Protein AF-A0A9E2SCU6-F1 (afdb_monomer_lite)

Structure (mmCIF, N/CA/C/O backbone):
data_AF-A0A9E2SCU6-F1
#
_entry.id   AF-A0A9E2SCU6-F1
#
loop_
_atom_site.group_PDB
_atom_site.id
_atom_site.type_symbol
_atom_site.label_atom_id
_atom_site.label_alt_id
_atom_site.label_comp_id
_atom_site.label_asym_id
_atom_site.label_entity_id
_atom_site.label_seq_id
_atom_site.pdbx_PDB_ins_code
_atom_site.Cartn_x
_atom_site.Cartn_y
_atom_site.Cartn_z
_atom_site.occupancy
_atom_site.B_iso_or_equiv
_atom_site.auth_seq_id
_atom_site.auth_comp_id
_atom_site.auth_asym_id
_atom_site.auth_atom_id
_atom_site.pdbx_PDB_model_num
ATOM 1 N N . MET A 1 1 ? 19.792 -69.837 36.895 1.00 34.56 1 MET A N 1
ATOM 2 C CA . MET A 1 1 ? 20.786 -69.856 35.798 1.00 34.56 1 MET A CA 1
ATOM 3 C C . MET A 1 1 ? 20.196 -69.150 34.580 1.00 34.56 1 MET A C 1
ATOM 5 O O . MET A 1 1 ? 19.075 -69.483 34.241 1.00 34.56 1 MET A O 1
ATOM 9 N N . LYS A 1 2 ? 20.975 -68.239 33.961 1.00 35.94 2 LYS A N 1
ATOM 10 C CA . LYS A 1 2 ? 20.866 -67.667 32.588 1.00 35.94 2 LYS A CA 1
ATOM 11 C C . LYS A 1 2 ? 19.603 -66.827 32.283 1.00 35.94 2 LYS A C 1
ATOM 13 O O . LYS A 1 2 ? 18.515 -67.363 32.192 1.00 35.94 2 LYS A O 1
ATOM 18 N N . LYS A 1 3 ? 19.662 -65.484 32.302 1.00 42.12 3 LYS A N 1
ATOM 19 C CA . LYS A 1 3 ? 20.142 -64.542 31.252 1.00 42.12 3 LYS A CA 1
ATOM 20 C C . LYS A 1 3 ? 19.544 -64.784 29.856 1.00 42.12 3 LYS A C 1
ATOM 22 O O . LYS A 1 3 ? 19.871 -65.803 29.267 1.00 42.12 3 LYS A O 1
ATOM 27 N N . LEU A 1 4 ? 18.811 -63.788 29.338 1.00 48.53 4 LEU A N 1
ATOM 28 C CA . LEU A 1 4 ? 18.816 -63.249 27.956 1.00 48.53 4 LEU A CA 1
ATOM 29 C C . LEU A 1 4 ? 17.860 -62.027 27.961 1.00 48.53 4 LEU A C 1
ATOM 31 O O . LEU A 1 4 ? 16.664 -62.194 28.147 1.00 48.53 4 LEU A O 1
ATOM 35 N N . PHE A 1 5 ? 18.311 -60.776 28.099 1.00 47.09 5 PHE A N 1
ATOM 36 C CA . PHE A 1 5 ? 18.776 -59.880 27.026 1.00 47.09 5 PHE A CA 1
ATOM 37 C C . PHE A 1 5 ? 18.055 -60.060 25.681 1.00 47.09 5 PHE A C 1
ATOM 39 O O . PHE A 1 5 ? 18.387 -60.968 24.930 1.00 47.09 5 PHE A O 1
ATOM 46 N N . SER A 1 6 ? 17.159 -59.123 25.353 1.00 45.34 6 SER A N 1
ATOM 47 C CA . SER A 1 6 ? 17.005 -58.626 23.981 1.00 45.34 6 SER A CA 1
ATOM 48 C C . SER A 1 6 ? 16.451 -57.198 23.998 1.00 45.34 6 SER A C 1
ATOM 50 O O . SER A 1 6 ? 15.267 -56.972 24.231 1.00 45.34 6 SER A O 1
ATOM 52 N N . LEU A 1 7 ? 17.347 -56.234 23.766 1.00 47.06 7 LEU A N 1
ATOM 53 C CA . LEU A 1 7 ? 17.025 -54.934 23.175 1.00 47.06 7 LEU A CA 1
ATOM 54 C C . LEU A 1 7 ? 16.408 -55.177 21.790 1.00 47.06 7 LEU A C 1
ATOM 56 O O . LEU A 1 7 ? 17.013 -55.930 21.036 1.00 47.06 7 LEU A O 1
ATOM 60 N N . VAL A 1 8 ? 15.336 -54.469 21.419 1.00 52.59 8 VAL A N 1
ATOM 61 C CA . VAL A 1 8 ? 15.260 -53.758 20.127 1.00 52.59 8 VAL A CA 1
ATOM 62 C C . VAL A 1 8 ? 14.404 -52.506 20.310 1.00 52.59 8 VAL A C 1
ATOM 64 O O . VAL A 1 8 ? 13.253 -52.537 20.733 1.00 52.59 8 VAL A O 1
ATOM 67 N N . THR A 1 9 ? 15.052 -51.402 19.991 1.00 53.94 9 THR A N 1
ATOM 68 C CA . THR A 1 9 ? 14.648 -50.006 19.995 1.00 53.94 9 THR A CA 1
ATOM 69 C C . THR A 1 9 ? 13.627 -49.732 18.886 1.00 53.94 9 THR A C 1
ATOM 71 O O . THR A 1 9 ? 13.940 -49.930 17.716 1.00 53.94 9 THR A O 1
ATOM 74 N N . ILE A 1 10 ? 12.442 -49.212 19.216 1.00 50.81 10 ILE A N 1
ATOM 75 C CA . ILE A 1 10 ? 11.594 -48.502 18.244 1.00 50.81 10 ILE A CA 1
ATOM 76 C C . ILE A 1 10 ? 11.701 -47.023 18.590 1.00 50.81 10 ILE A C 1
ATOM 78 O O . ILE A 1 10 ? 11.029 -46.510 19.482 1.00 50.81 10 ILE A O 1
ATOM 82 N N . ALA A 1 11 ? 12.634 -46.361 17.909 1.00 49.47 11 ALA A N 1
ATOM 83 C CA . ALA A 1 11 ? 12.733 -44.916 17.879 1.00 49.47 11 ALA A CA 1
ATOM 84 C C . ALA A 1 11 ? 11.463 -44.374 17.213 1.00 49.47 11 ALA A C 1
ATOM 86 O O . ALA A 1 11 ? 11.286 -44.488 16.000 1.00 49.47 11 ALA A O 1
ATOM 87 N N . ALA A 1 12 ? 10.558 -43.819 18.017 1.00 49.25 12 ALA A N 1
ATOM 88 C CA . ALA A 1 12 ? 9.471 -43.008 17.504 1.00 49.25 12 ALA A CA 1
ATOM 89 C C . ALA A 1 12 ? 10.094 -41.795 16.803 1.00 49.25 12 ALA A C 1
ATOM 91 O O . ALA A 1 12 ? 10.738 -40.957 17.436 1.00 49.25 12 ALA A O 1
ATOM 92 N N . PHE A 1 13 ? 9.931 -41.749 15.482 1.00 52.28 13 PHE A N 1
ATOM 93 C CA . PHE A 1 13 ? 10.169 -40.578 14.653 1.00 52.28 13 PHE A CA 1
ATOM 94 C C . PHE A 1 13 ? 9.308 -39.434 15.204 1.00 52.28 13 PHE A C 1
ATOM 96 O O . PHE A 1 13 ? 8.133 -39.294 14.868 1.00 52.28 13 PHE A O 1
ATOM 103 N N . VAL A 1 14 ? 9.885 -38.619 16.086 1.00 50.84 14 VAL A N 1
ATOM 104 C CA . VAL A 1 14 ? 9.379 -37.277 16.346 1.00 50.84 14 VAL A CA 1
ATOM 105 C C . VAL A 1 14 ? 9.619 -36.527 15.047 1.00 50.84 14 VAL A C 1
ATOM 107 O O . VAL A 1 14 ? 10.736 -36.100 14.757 1.00 50.84 14 VAL A O 1
ATOM 110 N N . ALA A 1 15 ? 8.579 -36.436 14.222 1.00 48.62 15 ALA A N 1
ATOM 111 C CA . ALA A 1 15 ? 8.524 -35.461 13.156 1.00 48.62 15 ALA A CA 1
ATOM 112 C C . ALA A 1 15 ? 8.638 -34.087 13.823 1.00 48.62 15 ALA A C 1
ATOM 114 O O . ALA A 1 15 ? 7.657 -33.516 14.297 1.00 48.62 15 ALA A O 1
ATOM 115 N N . LEU A 1 16 ? 9.869 -33.585 13.906 1.00 41.44 16 LEU A N 1
ATOM 116 C CA . LEU A 1 16 ? 10.150 -32.175 14.072 1.00 41.44 16 LEU A CA 1
ATOM 117 C C . LEU A 1 16 ? 9.553 -31.495 12.842 1.00 41.44 16 LEU A C 1
ATOM 119 O O . LEU A 1 16 ? 10.223 -31.295 11.830 1.00 41.44 16 LEU A O 1
ATOM 123 N N . VAL A 1 17 ? 8.268 -31.150 12.926 1.00 44.84 17 VAL A N 1
ATOM 124 C CA . VAL A 1 17 ? 7.727 -30.031 12.170 1.00 44.84 17 VAL A CA 1
ATOM 125 C C . VAL A 1 17 ? 8.478 -28.822 12.710 1.00 44.84 17 VAL A C 1
ATOM 127 O O . VAL A 1 17 ? 8.055 -28.157 13.652 1.00 44.84 17 VAL A O 1
ATOM 130 N N . SER A 1 18 ? 9.660 -28.587 12.145 1.00 38.09 18 SER A N 1
ATOM 131 C CA . SER A 1 18 ? 10.320 -27.296 12.163 1.00 38.09 18 SER A CA 1
ATOM 132 C C . SER A 1 18 ? 9.425 -26.351 11.364 1.00 38.09 18 SER A C 1
ATOM 134 O O . SER A 1 18 ? 9.694 -26.016 10.214 1.00 38.09 18 SER A O 1
ATOM 136 N N . CYS A 1 19 ? 8.310 -25.940 11.971 1.00 43.03 19 CYS A N 1
ATOM 137 C CA . CYS A 1 19 ? 7.800 -24.606 11.746 1.00 43.03 19 CYS A CA 1
ATOM 138 C C . CYS A 1 19 ? 8.900 -23.701 12.287 1.00 43.03 19 CYS A C 1
ATOM 140 O O . CYS A 1 19 ? 8.937 -23.412 13.482 1.00 43.03 19 CYS A O 1
ATOM 142 N N . SER A 1 20 ? 9.838 -23.310 11.420 1.00 36.91 20 SER A N 1
ATOM 143 C CA . SER A 1 20 ? 10.626 -22.097 11.610 1.00 36.91 20 SER A CA 1
ATOM 144 C C . SER A 1 20 ? 9.674 -21.055 12.183 1.00 36.91 20 SER A C 1
ATOM 146 O O . SER A 1 20 ? 8.705 -20.743 11.494 1.00 36.91 20 SER A O 1
ATOM 148 N N . GLY A 1 21 ? 9.869 -20.658 13.447 1.00 41.22 21 GLY A N 1
ATOM 149 C CA . GLY A 1 21 ? 8.898 -19.921 14.259 1.00 41.22 21 GLY A CA 1
ATOM 150 C C . GLY A 1 21 ? 8.249 -18.790 13.474 1.00 41.22 21 GLY A C 1
ATOM 151 O O . GLY A 1 21 ? 8.803 -17.697 13.385 1.00 41.22 21 GLY A O 1
ATOM 152 N N . GLY A 1 22 ? 7.112 -19.098 12.847 1.00 56.16 22 GLY A N 1
ATOM 153 C CA . GLY A 1 22 ? 6.457 -18.206 11.911 1.00 56.16 22 GLY A CA 1
ATOM 154 C C . GLY A 1 22 ? 5.960 -17.037 12.723 1.00 56.16 22 GLY A C 1
ATOM 155 O O . GLY A 1 22 ? 5.164 -17.230 13.643 1.00 56.16 22 GLY A O 1
ATOM 156 N N . SER A 1 23 ? 6.475 -15.842 12.450 1.00 69.44 23 SER A N 1
ATOM 157 C CA . SER A 1 23 ? 5.971 -14.659 13.120 1.00 69.44 23 SER A CA 1
ATOM 158 C C . SER A 1 23 ? 4.467 -14.590 12.855 1.00 69.44 23 SER A C 1
ATOM 160 O O . SER A 1 23 ? 4.013 -14.560 11.713 1.00 69.44 23 SER A O 1
ATOM 162 N N . ASN A 1 24 ? 3.664 -14.566 13.919 1.00 89.00 24 ASN A N 1
ATOM 163 C CA . ASN A 1 24 ? 2.222 -14.317 13.829 1.00 89.00 24 ASN A CA 1
ATOM 164 C C . ASN A 1 24 ? 1.942 -12.819 13.595 1.00 89.00 24 ASN A C 1
ATOM 166 O O . ASN A 1 24 ? 0.946 -12.261 14.056 1.00 89.00 24 ASN A O 1
ATOM 170 N N . THR A 1 25 ? 2.879 -12.137 12.937 1.00 94.25 25 THR A N 1
ATOM 171 C CA . THR A 1 25 ? 2.886 -10.695 12.784 1.00 94.25 25 THR A CA 1
ATOM 172 C C . THR A 1 25 ? 2.091 -10.324 11.545 1.00 94.25 25 THR A C 1
ATOM 174 O O . THR A 1 25 ? 2.373 -10.751 10.424 1.00 94.25 25 THR A O 1
ATOM 177 N N . LYS A 1 26 ? 1.078 -9.495 11.760 1.00 96.25 26 LYS A N 1
ATOM 178 C CA . LYS A 1 26 ? 0.235 -8.893 10.734 1.00 96.25 26 LYS A CA 1
ATOM 179 C C . LYS A 1 26 ? 0.505 -7.402 10.769 1.00 96.25 26 LYS A C 1
ATOM 181 O O . LYS A 1 26 ? 0.159 -6.732 11.739 1.00 96.25 26 LYS A O 1
ATOM 186 N N . LYS A 1 27 ? 1.157 -6.886 9.734 1.00 96.88 27 LYS A N 1
ATOM 187 C CA . LYS A 1 27 ? 1.515 -5.473 9.626 1.00 96.88 27 LYS A CA 1
ATOM 188 C C . LYS A 1 27 ? 0.739 -4.860 8.476 1.00 96.88 27 LYS A C 1
ATOM 190 O O . LYS A 1 27 ? 0.780 -5.372 7.361 1.00 96.88 27 LYS A O 1
ATOM 195 N N . VAL A 1 28 ? 0.024 -3.776 8.739 1.00 97.94 28 VAL A N 1
ATOM 196 C CA . VAL A 1 28 ? -0.806 -3.099 7.742 1.00 97.94 28 VAL A CA 1
ATOM 197 C C . VAL A 1 28 ? -0.337 -1.661 7.619 1.00 97.94 28 VAL A C 1
ATOM 199 O O . VAL A 1 28 ? -0.354 -0.916 8.595 1.00 97.94 28 VAL A O 1
ATOM 202 N N . LEU A 1 29 ? 0.087 -1.274 6.419 1.00 98.00 29 LEU A N 1
ATOM 203 C CA . LEU A 1 29 ? 0.330 0.115 6.060 1.00 98.00 29 LEU A CA 1
ATOM 204 C C . LEU A 1 29 ? -0.966 0.736 5.552 1.00 98.00 29 LEU A C 1
ATOM 206 O O . LEU A 1 29 ? -1.487 0.352 4.504 1.00 98.00 2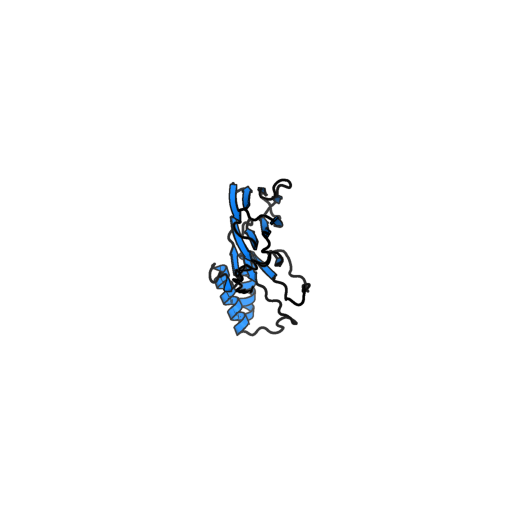9 LEU A O 1
ATOM 210 N N . ILE A 1 30 ? -1.476 1.711 6.287 1.00 97.81 30 ILE A N 1
ATOM 211 C CA . ILE A 1 30 ? -2.660 2.473 5.918 1.00 97.81 30 ILE A CA 1
ATOM 212 C C . ILE A 1 30 ? -2.190 3.711 5.164 1.00 97.81 30 ILE A C 1
ATOM 214 O O . ILE A 1 30 ? -1.520 4.568 5.738 1.00 97.81 30 ILE A O 1
ATOM 218 N N . MET A 1 31 ? -2.545 3.815 3.885 1.00 97.31 31 MET A N 1
ATOM 219 C CA . MET A 1 31 ? -2.291 5.006 3.074 1.00 97.31 31 MET A CA 1
ATOM 220 C C . MET A 1 31 ? -3.604 5.754 2.870 1.00 97.31 31 MET A C 1
ATOM 222 O O . MET A 1 31 ? -4.537 5.194 2.304 1.00 97.31 31 MET A O 1
ATOM 226 N N . SER A 1 32 ? -3.699 7.012 3.296 1.00 95.56 32 SER A N 1
ATOM 227 C CA . SER A 1 32 ? -4.961 7.770 3.262 1.00 95.56 32 SER A CA 1
ATOM 228 C C . SER A 1 32 ? -4.824 9.159 2.633 1.00 95.56 32 SER A C 1
ATOM 230 O O . SER A 1 32 ? -3.719 9.698 2.486 1.00 95.56 32 SER A O 1
ATOM 232 N N . SER A 1 33 ? -5.960 9.706 2.194 1.00 94.06 33 SER A N 1
ATOM 233 C CA . SER A 1 33 ? -6.113 11.110 1.791 1.00 94.06 33 SER A CA 1
ATOM 234 C C . SER A 1 33 ? -7.061 11.803 2.770 1.00 94.06 33 SER A C 1
ATOM 236 O O . SER A 1 33 ? -8.202 11.379 2.925 1.00 94.06 33 SER A O 1
ATOM 238 N N . GLY A 1 34 ? -6.598 12.845 3.443 1.00 92.31 34 GLY A N 1
ATOM 239 C CA . GLY A 1 34 ? -7.275 13.442 4.587 1.00 92.31 34 GLY A CA 1
ATOM 240 C C . GLY A 1 34 ? -6.681 12.979 5.909 1.00 92.31 34 GLY A C 1
ATOM 241 O O . GLY A 1 34 ? -5.620 12.355 5.948 1.00 92.31 34 GLY A O 1
ATOM 242 N N . LYS A 1 35 ? -7.337 13.343 7.006 1.00 94.44 35 LYS A N 1
ATOM 243 C CA . LYS A 1 35 ? -6.821 13.100 8.353 1.00 94.44 35 LYS A CA 1
ATOM 244 C C . LYS A 1 35 ? -7.083 11.654 8.755 1.00 94.44 35 LYS A C 1
ATOM 246 O O . LYS A 1 35 ? -8.224 11.198 8.714 1.00 94.44 35 LYS A O 1
ATOM 251 N N . LEU A 1 36 ? -6.026 10.957 9.159 1.00 96.38 36 LEU A N 1
ATOM 252 C CA . LEU A 1 36 ? -6.086 9.589 9.661 1.00 96.38 36 LEU A CA 1
ATOM 253 C C . LEU A 1 36 ? -6.051 9.595 11.189 1.00 96.38 36 LEU A C 1
ATOM 255 O O . LEU A 1 36 ? -5.298 10.345 11.805 1.00 96.38 36 LEU A O 1
ATOM 259 N N . THR A 1 37 ? -6.864 8.757 11.813 1.00 96.88 37 THR A N 1
ATOM 260 C CA . THR A 1 37 ? -6.827 8.509 13.252 1.00 96.88 37 THR A CA 1
ATOM 261 C C . THR A 1 37 ? -6.924 7.012 13.477 1.00 96.88 37 THR A C 1
ATOM 263 O O . THR A 1 37 ? -7.860 6.367 13.013 1.00 96.88 37 THR A O 1
ATOM 266 N N . VAL A 1 38 ? -5.944 6.464 14.183 1.00 97.06 38 VAL A N 1
ATOM 267 C CA . VAL A 1 38 ? -5.953 5.082 14.661 1.00 97.06 38 VAL A CA 1
ATOM 268 C C . VAL A 1 38 ? -6.211 5.134 16.157 1.00 97.06 38 VAL A C 1
ATOM 270 O O . VAL A 1 38 ? -5.559 5.901 16.866 1.00 97.06 38 VAL A O 1
ATOM 273 N N . ASP A 1 39 ? -7.178 4.358 16.630 1.00 95.44 39 ASP A N 1
ATOM 274 C CA . ASP A 1 39 ? -7.488 4.272 18.054 1.00 95.44 39 ASP A CA 1
ATOM 275 C C . ASP A 1 39 ? -6.292 3.671 18.814 1.00 95.44 39 ASP A C 1
ATOM 277 O O . ASP A 1 39 ? -5.809 2.579 18.511 1.00 95.44 39 ASP A O 1
ATOM 281 N N . ALA A 1 40 ? -5.792 4.417 19.800 1.00 90.88 40 ALA A N 1
ATOM 282 C CA . ALA A 1 40 ? -4.624 4.039 20.587 1.00 90.88 40 ALA A CA 1
ATOM 283 C C . ALA A 1 40 ? -4.872 2.823 21.497 1.00 90.88 40 ALA A C 1
ATOM 285 O O . ALA A 1 40 ? -3.925 2.119 21.836 1.00 90.88 40 ALA A O 1
ATOM 286 N N . GLN A 1 41 ? -6.123 2.582 21.900 1.00 91.12 41 GLN A N 1
ATOM 287 C CA . GLN A 1 41 ? -6.515 1.438 22.728 1.00 91.12 41 GLN A CA 1
ATOM 288 C C . GLN A 1 41 ? -6.824 0.210 21.872 1.00 91.12 41 GLN A C 1
ATOM 290 O O . GLN A 1 41 ? -6.609 -0.922 22.302 1.00 91.12 41 GLN A O 1
ATOM 295 N N . ASN A 1 42 ? -7.310 0.425 20.648 1.00 93.75 42 ASN A N 1
ATOM 296 C CA . ASN A 1 42 ? -7.589 -0.645 19.705 1.00 93.75 42 ASN A CA 1
ATOM 297 C C . ASN A 1 42 ? -7.202 -0.245 18.279 1.00 93.75 42 ASN A C 1
ATOM 299 O O . ASN A 1 42 ? -8.021 0.259 17.516 1.00 93.75 42 ASN A O 1
ATOM 303 N N . MET A 1 43 ? -5.971 -0.571 17.886 1.00 94.56 43 MET A N 1
ATOM 304 C CA . MET A 1 43 ? -5.420 -0.206 16.575 1.00 94.56 43 MET A CA 1
ATOM 305 C C . MET A 1 43 ? -6.176 -0.813 15.380 1.00 94.56 43 MET A C 1
ATOM 307 O O . MET A 1 43 ? -5.906 -0.446 14.237 1.00 94.56 43 MET A O 1
ATOM 311 N N . ALA A 1 44 ? -7.112 -1.741 15.614 1.00 95.75 44 ALA A N 1
ATOM 312 C CA . ALA A 1 44 ? -8.001 -2.249 14.576 1.00 95.75 44 ALA A CA 1
ATOM 313 C C . ALA A 1 44 ? -9.096 -1.239 14.185 1.00 95.75 44 ALA A C 1
ATOM 315 O O . ALA A 1 44 ? -9.669 -1.363 13.105 1.00 95.75 44 ALA A O 1
ATOM 316 N N . ASN A 1 45 ? -9.376 -0.235 15.021 1.00 97.50 45 ASN A N 1
ATOM 317 C CA . ASN A 1 45 ? -10.334 0.825 14.727 1.00 97.50 45 ASN A CA 1
ATOM 318 C C . ASN A 1 45 ? -9.618 2.021 14.089 1.00 97.50 45 ASN A C 1
ATOM 320 O O . ASN A 1 45 ? -8.747 2.657 14.687 1.00 97.50 45 ASN A O 1
ATOM 324 N N . ILE A 1 46 ? -10.007 2.332 12.856 1.00 97.81 46 ILE A N 1
ATOM 325 C CA . ILE A 1 46 ? -9.383 3.350 12.015 1.00 97.81 46 ILE A CA 1
ATOM 326 C C . ILE A 1 46 ? -10.469 4.319 11.558 1.00 97.81 46 ILE A C 1
ATOM 328 O O . ILE A 1 46 ? -11.510 3.908 11.049 1.00 97.81 46 ILE A O 1
ATOM 332 N N . LYS A 1 47 ? -10.215 5.617 11.690 1.00 97.19 47 LYS A N 1
ATOM 333 C CA . LYS A 1 47 ? -11.087 6.674 11.184 1.00 97.19 47 LYS A CA 1
ATOM 334 C C . LYS A 1 47 ? -10.332 7.558 10.203 1.00 97.19 47 LYS A C 1
ATOM 336 O O . LYS A 1 47 ? -9.188 7.941 10.443 1.00 97.19 47 LYS A O 1
ATOM 341 N N . GLN A 1 48 ? -10.997 7.906 9.113 1.00 96.69 48 GLN A N 1
ATOM 342 C CA . GLN A 1 48 ? -10.533 8.863 8.126 1.00 96.69 48 GLN A CA 1
ATOM 343 C C . GLN A 1 48 ? -11.535 10.012 8.019 1.00 96.69 48 GLN A C 1
ATOM 345 O O . GLN A 1 48 ? -12.723 9.797 7.787 1.00 96.69 48 GLN A O 1
ATOM 350 N N . GLU A 1 49 ? -11.044 11.239 8.134 1.00 94.50 49 GLU A N 1
ATOM 351 C CA . GLU A 1 49 ? -11.814 12.462 7.898 1.00 94.50 49 GLU A CA 1
ATOM 352 C C . GLU A 1 49 ? -11.380 13.086 6.558 1.00 94.50 49 GLU A C 1
ATOM 354 O O . GLU A 1 49 ? -10.214 12.934 6.169 1.00 94.50 49 GLU A O 1
ATOM 359 N N . PRO A 1 50 ? -12.277 13.776 5.823 1.00 92.00 50 PRO A N 1
ATOM 360 C CA . PRO A 1 50 ? -11.916 14.400 4.553 1.00 92.00 50 PRO A CA 1
ATOM 361 C C . PRO A 1 50 ? -10.772 15.404 4.723 1.00 92.00 50 PRO A C 1
ATOM 363 O O . PRO A 1 50 ? -10.676 16.095 5.735 1.00 92.00 50 PRO A O 1
ATOM 366 N N . GLY A 1 51 ? -9.923 15.525 3.707 1.00 90.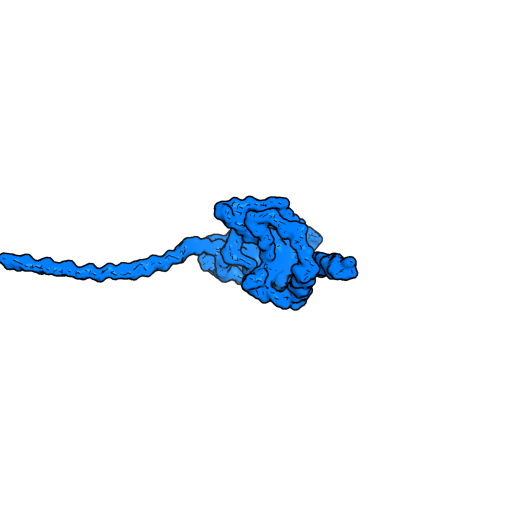31 51 GLY A N 1
ATOM 367 C CA . GLY A 1 51 ? -8.871 16.535 3.676 1.00 90.31 51 GLY A CA 1
ATOM 368 C C . GLY A 1 51 ? -7.864 16.291 2.560 1.00 90.31 51 GLY A C 1
ATOM 369 O O . GLY A 1 51 ? -7.941 15.300 1.837 1.00 90.31 51 GLY A O 1
ATOM 370 N N . THR A 1 52 ? -6.904 17.203 2.438 1.00 86.25 52 THR A N 1
ATOM 371 C CA . THR A 1 52 ? -5.871 17.179 1.390 1.00 86.25 52 THR A CA 1
ATOM 372 C C . THR A 1 52 ? -4.555 16.552 1.847 1.00 86.25 52 THR A C 1
ATOM 374 O O . THR A 1 52 ? -3.673 16.313 1.030 1.00 86.25 52 THR A O 1
ATOM 377 N N . GLN A 1 53 ? -4.409 16.270 3.143 1.00 89.81 53 GLN A N 1
ATOM 378 C CA . GLN A 1 53 ? -3.196 15.670 3.692 1.00 89.81 53 GLN A CA 1
ATOM 379 C C . GLN A 1 53 ? -3.000 14.239 3.184 1.00 89.81 53 GLN A C 1
ATOM 381 O O . GLN A 1 53 ? -3.959 13.510 2.928 1.00 89.81 53 GLN A O 1
ATOM 386 N N . HIS A 1 54 ? -1.748 13.813 3.067 1.00 91.62 54 HIS A N 1
ATOM 387 C CA . HIS A 1 54 ? -1.405 12.433 2.758 1.00 91.62 54 HIS A CA 1
ATOM 388 C C . HIS A 1 54 ? -0.758 11.806 3.980 1.00 91.62 54 HIS A C 1
ATOM 390 O O . HIS A 1 54 ? 0.272 12.283 4.443 1.00 91.62 54 HIS A O 1
ATOM 396 N N . ASN A 1 55 ? -1.380 10.747 4.492 1.00 94.12 55 ASN A N 1
ATOM 397 C CA . ASN A 1 55 ? -0.916 10.068 5.691 1.00 94.12 55 ASN A CA 1
ATOM 398 C C . ASN A 1 55 ? -0.594 8.610 5.374 1.00 94.12 55 ASN A C 1
ATOM 400 O O . ASN A 1 55 ? -1.351 7.935 4.669 1.00 94.12 55 ASN A O 1
ATOM 404 N N . GLU A 1 56 ? 0.523 8.146 5.922 1.00 95.12 56 GLU A N 1
ATOM 405 C CA . GLU A 1 56 ? 0.993 6.767 5.863 1.00 95.12 56 GLU A CA 1
ATOM 406 C C . GLU A 1 56 ? 1.277 6.315 7.297 1.00 95.12 56 GLU A C 1
ATOM 408 O O . GLU A 1 56 ? 2.128 6.893 7.970 1.00 95.12 56 GLU A O 1
ATOM 413 N N . GLN A 1 57 ? 0.540 5.318 7.787 1.00 95.94 57 GLN A N 1
ATOM 414 C CA . GLN A 1 57 ? 0.689 4.835 9.159 1.00 95.94 57 GLN A CA 1
ATOM 415 C C . GLN A 1 57 ? 0.659 3.312 9.205 1.00 95.94 57 GLN A C 1
ATOM 417 O O . GLN A 1 57 ? -0.221 2.678 8.624 1.00 95.94 57 GLN A O 1
ATOM 422 N N . TYR A 1 58 ? 1.612 2.730 9.928 1.00 96.50 58 TYR A N 1
ATOM 423 C CA . TYR A 1 58 ? 1.619 1.304 10.219 1.00 96.50 58 TYR A CA 1
ATOM 424 C C . TYR A 1 58 ? 0.778 0.989 11.453 1.00 96.50 58 TYR A C 1
ATOM 426 O O . TYR A 1 58 ? 0.873 1.673 12.472 1.00 96.50 58 TYR A O 1
ATOM 434 N N . VAL A 1 59 ? 0.029 -0.105 11.373 1.00 97.06 59 VAL A N 1
ATOM 435 C CA . VAL A 1 59 ? -0.517 -0.823 12.527 1.00 97.06 59 VAL A CA 1
ATOM 436 C C . VAL A 1 59 ? 0.012 -2.251 12.502 1.00 97.06 59 VAL A C 1
ATOM 438 O O . VAL A 1 59 ? 0.102 -2.870 11.438 1.00 97.06 59 VAL A O 1
ATOM 441 N N . THR A 1 60 ? 0.399 -2.766 13.664 1.00 96.50 60 THR A N 1
ATOM 442 C CA . THR A 1 60 ? 1.027 -4.084 13.788 1.00 96.50 60 THR A CA 1
ATOM 443 C C . THR A 1 60 ? 0.304 -4.889 14.851 1.00 96.50 60 THR A C 1
ATOM 445 O O . THR A 1 60 ? 0.110 -4.420 15.968 1.00 96.50 60 THR A O 1
ATOM 448 N N . PHE A 1 61 ? -0.045 -6.123 14.509 1.00 95.56 61 PHE A N 1
ATOM 449 C CA . PHE A 1 61 ? -0.680 -7.080 15.402 1.00 95.56 61 PHE A CA 1
ATOM 450 C C . PHE A 1 61 ? 0.198 -8.323 15.490 1.00 95.56 61 PHE A C 1
ATOM 452 O O . PHE A 1 61 ? 0.662 -8.823 14.468 1.00 95.56 61 PHE A O 1
ATOM 459 N N . ASN A 1 62 ? 0.410 -8.832 16.700 1.00 94.38 62 ASN A N 1
ATOM 460 C CA . ASN A 1 62 ? 1.151 -10.067 16.945 1.00 94.38 62 ASN A CA 1
ATOM 461 C C . ASN A 1 62 ? 0.179 -11.099 17.516 1.00 94.38 62 ASN A C 1
ATOM 463 O O . ASN A 1 62 ? 0.068 -11.251 18.729 1.00 94.38 62 ASN A O 1
ATOM 467 N N . THR A 1 63 ? -0.585 -11.744 16.638 1.00 92.12 63 THR A N 1
ATOM 468 C CA . THR A 1 63 ? -1.626 -12.701 17.029 1.00 92.12 63 THR A CA 1
ATOM 469 C C . THR A 1 63 ? -1.813 -13.774 15.963 1.00 92.12 63 THR A C 1
ATOM 471 O O . THR A 1 63 ? -1.752 -13.494 14.764 1.00 92.12 63 THR A O 1
ATOM 474 N N . GLY A 1 64 ? -2.030 -15.013 16.411 1.00 89.69 64 GLY A N 1
ATOM 475 C CA . GLY A 1 64 ? -2.409 -16.121 15.532 1.00 89.69 64 GLY A CA 1
ATOM 476 C C . GLY A 1 64 ? -3.855 -16.014 15.039 1.00 89.69 64 GLY A C 1
ATOM 477 O O . GLY A 1 64 ? -4.192 -16.586 14.004 1.00 89.69 64 GLY A O 1
ATOM 478 N N . ASP A 1 65 ? -4.691 -15.240 15.733 1.00 92.56 65 ASP A N 1
ATOM 479 C CA . ASP A 1 65 ? -6.102 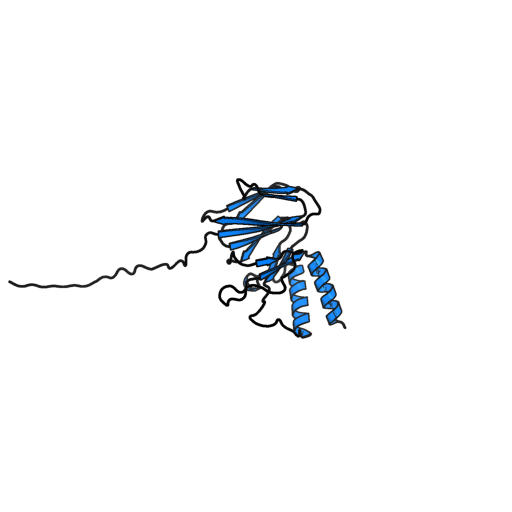-15.072 15.399 1.00 92.56 65 ASP A CA 1
ATOM 480 C C . ASP A 1 65 ? -6.307 -14.098 14.239 1.00 92.56 65 ASP A C 1
ATOM 482 O O . ASP A 1 65 ? -5.483 -13.223 13.953 1.00 92.56 65 ASP A O 1
ATOM 486 N N . LYS A 1 66 ? -7.450 -14.220 13.562 1.00 92.94 66 LYS A N 1
ATOM 487 C CA . LYS A 1 66 ? -7.909 -13.259 12.554 1.00 92.94 66 LYS A CA 1
ATOM 488 C C . LYS A 1 66 ? -8.016 -11.851 13.153 1.00 92.94 66 LYS A C 1
ATOM 490 O O . LYS A 1 66 ? -8.598 -11.669 14.217 1.00 92.94 66 LYS A O 1
ATOM 495 N N . VAL A 1 67 ? -7.509 -10.851 12.433 1.00 96.75 67 VAL A N 1
ATOM 496 C CA . VAL A 1 67 ? -7.690 -9.434 12.785 1.00 96.75 67 VAL A CA 1
ATOM 497 C C . VAL A 1 67 ? -8.723 -8.830 11.841 1.00 96.75 67 VAL A C 1
ATOM 499 O O . VAL A 1 67 ? -8.627 -9.020 10.631 1.00 96.75 67 VAL A O 1
ATOM 502 N N . VAL A 1 68 ? -9.693 -8.098 12.388 1.00 97.75 68 VAL A N 1
ATOM 503 C CA . VAL A 1 68 ? -10.711 -7.373 11.615 1.00 97.75 68 VAL A CA 1
ATOM 504 C C . VAL A 1 68 ? -10.488 -5.881 11.805 1.00 97.75 68 VAL A C 1
ATOM 506 O O . VAL A 1 68 ? -10.697 -5.361 12.898 1.00 97.75 68 VAL A O 1
ATOM 509 N N . LEU A 1 69 ? -10.061 -5.189 10.751 1.00 98.00 69 LEU A N 1
ATOM 510 C CA . LEU A 1 69 ? -9.923 -3.735 10.762 1.00 98.00 69 LEU A CA 1
ATOM 511 C C . LEU A 1 69 ? -11.291 -3.098 10.549 1.00 98.00 69 LEU A C 1
ATOM 513 O O . LEU A 1 69 ? -11.908 -3.336 9.515 1.00 98.00 69 LEU A O 1
ATOM 517 N N . ASN A 1 70 ? -11.739 -2.259 11.475 1.00 98.00 70 ASN A N 1
ATOM 518 C CA . ASN A 1 70 ? -12.970 -1.486 11.358 1.00 98.00 70 ASN A CA 1
ATOM 519 C C . ASN A 1 70 ? -12.621 -0.070 10.911 1.00 98.00 70 ASN A C 1
ATOM 521 O O . ASN A 1 70 ? -12.047 0.708 11.671 1.00 98.00 70 ASN A O 1
ATOM 525 N N . VAL A 1 71 ? -12.958 0.255 9.668 1.00 97.81 71 VAL A N 1
ATOM 526 C CA . VAL A 1 71 ? -12.590 1.517 9.033 1.00 97.81 71 VAL A CA 1
ATOM 527 C C . VAL A 1 71 ? -13.832 2.370 8.832 1.00 97.81 71 VAL A C 1
ATOM 529 O O . VAL A 1 71 ? -14.763 1.977 8.128 1.00 97.81 71 VAL A O 1
ATOM 532 N N . GLU A 1 72 ? -13.825 3.560 9.416 1.00 97.50 72 GLU A N 1
ATOM 533 C CA . GLU A 1 72 ? -14.825 4.595 9.189 1.00 97.50 72 GLU A CA 1
ATOM 534 C C . GLU A 1 72 ? -14.241 5.674 8.278 1.00 97.50 72 GLU A C 1
ATOM 536 O O . GLU A 1 72 ? -13.293 6.369 8.640 1.00 97.50 72 GLU A O 1
ATOM 541 N N . THR A 1 73 ? -14.803 5.809 7.082 1.00 95.00 73 THR A N 1
ATOM 542 C CA . THR A 1 73 ? -14.453 6.852 6.117 1.00 95.00 73 THR A CA 1
ATOM 543 C C . THR A 1 73 ? -15.670 7.748 5.864 1.00 95.00 73 THR A C 1
ATOM 545 O O . THR A 1 73 ? -16.796 7.390 6.223 1.00 95.00 73 THR A O 1
ATOM 548 N N . PRO A 1 74 ? -15.508 8.885 5.164 1.00 91.44 74 PRO A N 1
ATOM 549 C CA . PRO A 1 74 ? -16.646 9.715 4.762 1.00 91.44 74 PRO A CA 1
ATOM 550 C C . PRO A 1 74 ? -17.637 8.982 3.843 1.00 91.44 74 PRO A C 1
ATOM 552 O O . PRO A 1 74 ? -18.793 9.374 3.743 1.00 91.44 74 PRO A O 1
ATOM 555 N N . SER A 1 75 ? -17.188 7.914 3.172 1.00 89.56 75 SER A N 1
ATOM 556 C CA . SER A 1 75 ? -18.024 7.054 2.330 1.00 89.56 75 SER A CA 1
ATOM 557 C C . SER A 1 75 ? -18.725 5.926 3.097 1.00 89.56 75 SER A C 1
ATOM 559 O O . SER A 1 75 ? -19.481 5.167 2.492 1.00 89.56 75 SER A O 1
ATOM 561 N N . GLY A 1 76 ? -18.503 5.816 4.411 1.00 93.44 76 GLY A N 1
ATOM 562 C CA . GLY A 1 76 ? -19.185 4.879 5.298 1.00 93.44 76 GLY A CA 1
ATOM 563 C C . GLY A 1 76 ? -18.237 3.984 6.094 1.00 93.44 76 GLY A C 1
ATOM 564 O O . GLY A 1 76 ? -17.027 4.194 6.151 1.00 93.44 76 GLY A O 1
ATOM 565 N N . LYS A 1 77 ? -18.811 2.959 6.727 1.00 96.69 77 LYS A N 1
ATOM 566 C CA . LYS A 1 77 ? -18.073 1.978 7.531 1.00 96.69 77 LYS A CA 1
ATOM 567 C C . LYS A 1 77 ? -17.804 0.720 6.718 1.00 96.69 77 LYS A C 1
ATOM 569 O O . LYS A 1 77 ? -18.702 0.217 6.043 1.00 96.69 77 LYS A O 1
ATOM 574 N N . LYS A 1 78 ? -16.580 0.205 6.791 1.00 96.56 78 LYS A N 1
ATOM 575 C CA . LYS A 1 78 ? -16.168 -1.057 6.168 1.00 96.56 78 LYS A CA 1
ATOM 576 C C . LYS A 1 78 ? -15.263 -1.834 7.107 1.00 96.56 78 LYS A C 1
ATOM 578 O O . LYS A 1 78 ? -14.470 -1.239 7.830 1.00 96.56 78 LYS A O 1
ATOM 583 N N . SER A 1 79 ? -15.351 -3.155 7.028 1.00 97.19 79 SER A N 1
ATOM 584 C CA . SER A 1 79 ? -14.448 -4.051 7.740 1.00 97.19 79 SER A CA 1
ATOM 585 C C . SER A 1 79 ? -13.535 -4.776 6.758 1.00 97.19 79 SER A C 1
ATOM 587 O O . SER A 1 79 ? -13.963 -5.131 5.657 1.00 97.19 79 SER A O 1
ATOM 589 N N . PHE A 1 80 ? -12.276 -4.969 7.148 1.00 97.75 80 PHE A N 1
ATOM 590 C CA . PHE A 1 80 ? -11.278 -5.676 6.351 1.00 97.75 80 PHE A CA 1
ATOM 591 C C . PHE A 1 80 ? -10.637 -6.789 7.163 1.00 97.75 80 PHE A C 1
ATOM 593 O O . PHE A 1 80 ? -10.131 -6.562 8.261 1.00 97.75 80 PHE A O 1
ATOM 600 N N . ASP A 1 81 ? -10.619 -7.973 6.575 1.00 97.31 81 ASP A N 1
ATOM 601 C CA . ASP A 1 81 ? -10.092 -9.172 7.199 1.00 97.31 81 ASP A CA 1
ATOM 602 C C . ASP A 1 81 ? -8.595 -9.325 6.917 1.00 97.31 81 ASP A C 1
ATOM 604 O O . ASP A 1 81 ? -8.149 -9.264 5.769 1.00 97.31 81 ASP A O 1
ATOM 608 N N . VAL A 1 82 ? -7.813 -9.528 7.978 1.00 96.31 82 VAL A N 1
ATOM 609 C CA . VAL A 1 82 ? -6.380 -9.825 7.919 1.00 96.31 82 VAL A CA 1
ATOM 610 C C . VAL A 1 82 ? -6.164 -11.219 8.502 1.00 96.31 82 VAL A C 1
ATOM 612 O O . VAL A 1 82 ? -5.926 -11.402 9.702 1.00 96.31 82 VAL A O 1
ATOM 615 N N . ASP A 1 83 ? -6.286 -12.226 7.643 1.00 91.44 83 ASP A N 1
ATOM 616 C CA . ASP A 1 83 ? -6.323 -13.627 8.069 1.00 91.44 83 ASP A CA 1
ATOM 617 C C . ASP A 1 83 ? -4.921 -14.207 8.284 1.00 91.44 83 ASP A C 1
ATOM 619 O O . ASP A 1 83 ? -4.658 -14.830 9.312 1.00 91.44 83 ASP A O 1
ATOM 623 N N . ALA A 1 84 ? -3.987 -13.936 7.368 1.00 93.44 84 ALA A N 1
ATOM 624 C CA . ALA A 1 84 ? -2.645 -14.518 7.388 1.00 93.44 84 ALA A CA 1
ATOM 625 C C . ALA A 1 84 ? -1.568 -13.522 7.860 1.00 93.44 84 ALA A C 1
ATOM 627 O O . ALA A 1 84 ? -1.681 -12.326 7.566 1.00 93.44 84 ALA A O 1
ATOM 628 N N . P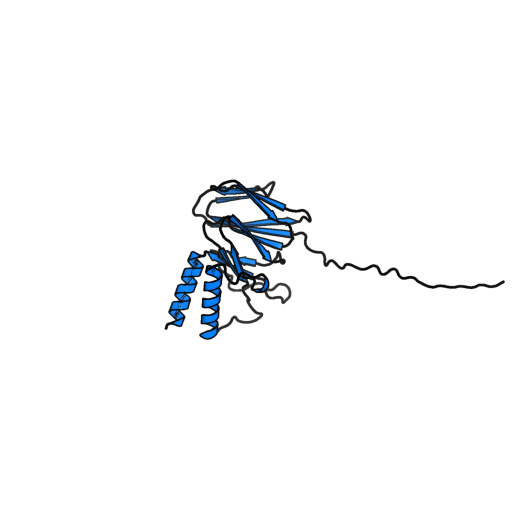RO A 1 85 ? -0.481 -13.988 8.503 1.00 94.44 85 PRO A N 1
ATOM 629 C CA . PRO A 1 85 ? 0.701 -13.169 8.757 1.00 94.44 85 PRO A CA 1
ATOM 630 C C . PRO A 1 85 ? 1.291 -12.565 7.479 1.00 94.44 85 PRO A C 1
ATOM 632 O O . PRO A 1 85 ? 1.192 -13.145 6.388 1.00 94.44 85 PRO A O 1
ATOM 635 N N . GLY A 1 86 ? 1.904 -11.394 7.620 1.00 94.25 86 GLY A N 1
ATOM 636 C CA . GLY A 1 86 ? 2.560 -10.675 6.534 1.00 94.25 86 GLY A CA 1
ATOM 637 C C . GLY A 1 86 ? 2.296 -9.174 6.539 1.00 94.25 86 GLY A C 1
ATOM 638 O O . GLY A 1 86 ? 1.701 -8.611 7.462 1.00 94.25 86 GLY A O 1
ATOM 639 N N . LEU A 1 87 ? 2.764 -8.538 5.471 1.00 95.75 87 LEU A N 1
ATOM 640 C CA . LEU A 1 87 ? 2.685 -7.112 5.218 1.00 95.75 87 LEU A CA 1
ATOM 641 C C . LEU A 1 87 ? 1.565 -6.802 4.222 1.00 95.75 87 LEU A C 1
ATOM 643 O O . LEU A 1 87 ? 1.531 -7.355 3.122 1.00 95.75 87 LEU A O 1
ATOM 647 N N . TYR A 1 88 ? 0.677 -5.887 4.596 1.00 97.44 88 TYR A N 1
ATOM 648 C CA . TYR A 1 88 ? -0.487 -5.477 3.820 1.00 97.44 88 TYR A CA 1
ATOM 649 C C . TYR A 1 88 ? -0.479 -3.971 3.569 1.00 97.44 88 TYR A C 1
ATOM 651 O O . TYR A 1 88 ? 0.064 -3.201 4.360 1.00 97.44 88 TYR A O 1
ATOM 659 N N . VAL A 1 89 ? -1.149 -3.550 2.499 1.00 98.19 89 VAL A N 1
ATOM 660 C CA . VAL A 1 89 ? -1.462 -2.146 2.217 1.00 98.19 89 VAL A CA 1
ATOM 661 C C . VAL A 1 89 ? -2.973 -1.978 2.179 1.00 98.19 89 VAL A C 1
ATOM 663 O O . VAL A 1 89 ? -3.658 -2.660 1.415 1.00 98.19 89 VAL A O 1
ATOM 666 N N . LEU A 1 90 ? -3.483 -1.059 2.996 1.00 98.12 90 LEU A N 1
ATOM 667 C CA . LEU A 1 90 ? -4.861 -0.588 2.950 1.00 98.12 90 LEU A CA 1
ATOM 668 C C . LEU A 1 90 ? -4.895 0.762 2.233 1.00 98.12 90 LEU A C 1
ATOM 670 O O . LEU A 1 90 ? -4.368 1.756 2.739 1.00 98.12 90 LEU A O 1
ATOM 674 N N . ASN A 1 91 ? -5.529 0.799 1.061 1.00 97.50 91 ASN A N 1
ATOM 675 C CA . ASN A 1 91 ? -5.698 2.032 0.307 1.00 97.50 91 ASN A CA 1
ATOM 676 C C . ASN A 1 91 ? -6.967 2.770 0.750 1.00 97.50 91 ASN A C 1
ATOM 678 O O . ASN A 1 91 ? -8.071 2.416 0.346 1.00 97.50 91 ASN A O 1
ATOM 682 N N . LEU A 1 92 ? -6.803 3.818 1.547 1.00 96.50 92 LEU A N 1
ATOM 683 C CA . LEU A 1 92 ? -7.842 4.784 1.910 1.00 96.50 92 LEU A CA 1
ATOM 684 C C . LEU A 1 92 ? -7.699 6.108 1.141 1.00 96.50 92 LEU A C 1
ATOM 686 O O . LEU A 1 92 ? -8.338 7.108 1.472 1.00 96.50 92 LEU A O 1
ATOM 690 N N . LYS A 1 93 ? -6.834 6.158 0.127 1.00 94.38 93 LYS A N 1
ATOM 691 C CA . LYS A 1 93 ? -6.731 7.310 -0.766 1.00 94.38 93 LYS A CA 1
ATOM 692 C C . LYS A 1 93 ? -7.911 7.327 -1.734 1.00 94.38 93 LYS A C 1
ATOM 694 O O . LYS A 1 93 ? -8.578 6.322 -1.964 1.00 94.38 93 LYS A O 1
ATOM 699 N N . THR A 1 94 ? -8.139 8.492 -2.321 1.00 92.31 94 THR A N 1
ATOM 700 C CA . THR A 1 94 ? -9.080 8.694 -3.430 1.00 92.31 94 THR A CA 1
ATOM 701 C C . THR A 1 94 ? -8.614 8.028 -4.720 1.00 92.31 94 THR A C 1
ATOM 703 O O . THR A 1 94 ? -9.434 7.630 -5.541 1.00 92.31 94 THR A O 1
ATOM 706 N N . ASP A 1 95 ? -7.301 7.881 -4.883 1.00 93.94 95 ASP A N 1
ATOM 707 C CA . ASP A 1 95 ? -6.674 7.348 -6.084 1.00 93.94 95 ASP A CA 1
ATOM 708 C C . ASP A 1 95 ? -6.297 5.877 -5.938 1.00 93.94 95 ASP A C 1
ATOM 710 O O . ASP A 1 95 ? -6.023 5.372 -4.847 1.00 93.94 95 ASP A O 1
ATOM 714 N N . THR A 1 96 ? -6.234 5.184 -7.072 1.00 94.81 96 THR A N 1
ATOM 715 C CA . THR A 1 96 ? -5.680 3.829 -7.123 1.00 94.81 96 THR A CA 1
ATOM 716 C C . THR A 1 96 ? -4.175 3.877 -6.891 1.00 94.81 96 THR A C 1
ATOM 718 O O . THR A 1 96 ? -3.480 4.698 -7.490 1.00 94.81 96 THR A O 1
ATOM 721 N N . LEU A 1 97 ? -3.675 2.978 -6.046 1.00 95.56 97 LEU A N 1
ATOM 722 C CA . LEU A 1 97 ? -2.248 2.790 -5.835 1.00 95.56 97 LEU A CA 1
ATOM 723 C C . LEU A 1 97 ? -1.708 1.771 -6.829 1.00 95.56 97 LEU A C 1
ATOM 725 O O . LEU A 1 97 ? -2.216 0.654 -6.935 1.00 95.56 97 LEU A O 1
ATOM 729 N N . VAL A 1 98 ? -0.650 2.164 -7.524 1.00 93.56 98 VAL A N 1
ATOM 730 C CA . VAL A 1 98 ? 0.051 1.341 -8.500 1.00 93.56 98 VAL A CA 1
ATOM 731 C C . VAL A 1 98 ? 1.487 1.191 -8.042 1.00 93.56 98 VAL A C 1
ATOM 733 O O . VAL A 1 98 ? 2.175 2.183 -7.811 1.00 93.56 98 VAL A O 1
ATOM 736 N N . GLY A 1 99 ? 1.956 -0.037 -7.875 1.00 90.25 99 GLY A N 1
ATOM 737 C CA . GLY A 1 99 ? 3.292 -0.254 -7.341 1.00 90.25 99 GLY A CA 1
ATOM 738 C C . GLY A 1 99 ? 3.823 -1.646 -7.586 1.00 90.25 99 GLY A C 1
ATOM 739 O O . GLY A 1 99 ? 3.149 -2.507 -8.148 1.00 90.25 99 GLY A O 1
ATOM 740 N N . GLY A 1 100 ? 5.055 -1.859 -7.151 1.00 89.25 100 GLY A N 1
ATOM 741 C CA . GLY A 1 100 ? 5.689 -3.157 -7.272 1.00 89.25 100 GLY A CA 1
ATOM 742 C C . GLY A 1 100 ? 7.024 -3.237 -6.562 1.00 89.25 100 GLY A C 1
ATOM 743 O O . GLY A 1 100 ? 7.551 -2.236 -6.057 1.00 89.25 100 GLY A O 1
ATOM 744 N N . TYR A 1 101 ? 7.546 -4.458 -6.529 1.00 88.19 101 TYR A N 1
ATOM 745 C CA . TYR A 1 101 ? 8.864 -4.763 -5.998 1.00 88.19 101 TYR A CA 1
ATOM 746 C C . TYR A 1 101 ? 9.953 -3.992 -6.754 1.00 88.19 101 TYR A C 1
ATOM 748 O O . TYR A 1 101 ? 9.944 -3.888 -7.984 1.00 88.19 101 TYR A O 1
ATOM 756 N N . LYS A 1 102 ? 10.906 -3.442 -6.005 1.00 84.12 102 LYS A N 1
ATOM 757 C CA . LYS A 1 102 ? 12.097 -2.784 -6.532 1.00 84.12 102 LYS A CA 1
ATOM 758 C C . LYS A 1 102 ? 13.302 -3.647 -6.201 1.00 84.12 102 LYS A C 1
ATOM 760 O O . LYS A 1 102 ? 13.664 -3.813 -5.041 1.00 84.12 102 LYS A O 1
ATOM 765 N N . ASN A 1 103 ? 13.906 -4.203 -7.245 1.00 74.12 103 ASN A N 1
ATOM 766 C CA . ASN A 1 103 ? 15.163 -4.914 -7.115 1.00 74.12 103 ASN A CA 1
ATOM 767 C C . ASN A 1 103 ? 16.295 -3.885 -7.051 1.00 74.12 103 ASN A C 1
ATOM 769 O O . ASN A 1 103 ? 16.541 -3.186 -8.033 1.00 74.12 103 ASN A O 1
ATOM 773 N N . PHE A 1 104 ? 16.953 -3.785 -5.899 1.00 66.56 104 PHE A N 1
ATOM 774 C CA . PHE A 1 104 ? 18.116 -2.916 -5.719 1.00 66.56 104 PHE A CA 1
ATOM 775 C C . PHE A 1 104 ? 19.451 -3.615 -6.002 1.00 66.56 104 PHE A C 1
ATOM 777 O O . PHE A 1 104 ? 20.484 -2.956 -5.990 1.00 66.56 104 PHE A O 1
ATOM 784 N N . GLY A 1 105 ? 19.436 -4.913 -6.332 1.00 53.78 105 GLY A N 1
ATOM 785 C CA . GLY A 1 105 ? 20.639 -5.704 -6.578 1.00 53.78 105 GLY A CA 1
ATOM 786 C C . GLY A 1 105 ? 21.621 -5.705 -5.399 1.00 53.78 105 GLY A C 1
ATOM 787 O O . GLY A 1 105 ? 21.386 -5.108 -4.352 1.00 53.78 105 GLY A O 1
ATOM 788 N N . SER A 1 106 ? 22.750 -6.385 -5.583 1.00 46.06 106 SER A N 1
ATOM 789 C CA . SER A 1 106 ? 23.899 -6.351 -4.662 1.00 46.06 106 SER A CA 1
ATOM 790 C C . SER A 1 106 ? 25.020 -5.437 -5.185 1.00 46.06 106 SER A C 1
ATOM 792 O O . SER A 1 106 ? 26.185 -5.640 -4.859 1.00 46.06 106 SER A O 1
ATOM 794 N N . GLY A 1 107 ? 24.708 -4.479 -6.065 1.00 48.97 107 GLY A N 1
ATOM 795 C CA . GLY A 1 107 ? 25.711 -3.705 -6.802 1.00 48.97 107 GLY A CA 1
ATOM 796 C C . GLY A 1 107 ? 25.208 -2.335 -7.263 1.00 48.97 107 GLY A C 1
ATOM 797 O O . GLY A 1 107 ? 24.021 -2.040 -7.119 1.00 48.97 107 GLY A O 1
ATOM 798 N N . PRO A 1 108 ? 26.101 -1.478 -7.798 1.00 43.88 108 PRO A N 1
ATOM 799 C CA . PRO A 1 108 ? 25.728 -0.150 -8.274 1.00 43.88 108 PRO A CA 1
ATOM 800 C C . PRO A 1 108 ? 24.650 -0.300 -9.354 1.00 43.88 108 PRO A C 1
ATOM 802 O O . PRO A 1 108 ? 24.839 -1.062 -10.302 1.00 43.88 108 PRO A O 1
ATOM 805 N N . GLY A 1 109 ? 23.506 0.365 -9.159 1.00 52.34 109 GLY A N 1
ATOM 806 C CA . GLY A 1 109 ? 22.297 0.196 -9.973 1.00 52.34 109 GLY A CA 1
ATOM 807 C C . GLY A 1 109 ? 22.546 0.285 -11.481 1.00 52.34 109 GLY A C 1
ATOM 808 O O . GLY A 1 109 ? 23.537 0.869 -11.914 1.00 52.34 109 GLY A O 1
ATOM 809 N N . GLU A 1 110 ? 21.650 -0.301 -12.285 1.00 51.81 110 GLU A N 1
ATOM 810 C CA . GLU A 1 110 ? 21.749 -0.323 -13.754 1.00 51.81 110 GLU A CA 1
ATOM 811 C C . GLU A 1 110 ? 22.033 1.085 -14.311 1.00 51.81 110 GLU A C 1
ATOM 813 O O . GLU A 1 110 ? 21.147 1.928 -14.422 1.00 51.81 110 GLU A O 1
ATOM 818 N N . THR A 1 111 ? 23.294 1.350 -14.664 1.00 55.56 111 THR A N 1
ATOM 819 C CA . THR A 1 111 ? 23.752 2.666 -15.144 1.00 55.56 111 THR A CA 1
ATOM 820 C C . THR A 1 111 ? 23.384 2.920 -16.605 1.00 55.56 111 THR A C 1
ATOM 822 O O . THR A 1 111 ? 23.578 4.027 -17.106 1.00 55.56 111 THR A O 1
ATOM 825 N N . LYS A 1 112 ? 22.861 1.905 -17.308 1.00 59.16 112 LYS A N 1
ATOM 826 C CA . LYS A 1 112 ? 22.455 1.975 -18.715 1.00 59.16 112 LYS A CA 1
ATOM 827 C C . LYS A 1 112 ? 21.209 1.123 -18.939 1.00 59.16 112 LYS A C 1
ATOM 829 O O . LYS A 1 112 ? 21.252 -0.088 -18.752 1.00 59.16 112 LYS A O 1
ATOM 834 N N . ILE A 1 113 ? 20.122 1.763 -19.366 1.00 69.75 113 ILE A N 1
ATOM 835 C CA . ILE A 1 113 ? 18.902 1.097 -19.827 1.00 69.75 113 ILE A CA 1
ATOM 836 C C . ILE A 1 113 ? 18.898 1.070 -21.356 1.00 69.75 113 ILE A C 1
ATOM 838 O O . ILE A 1 113 ? 19.126 2.092 -21.999 1.00 69.75 113 ILE A O 1
ATOM 842 N N . THR A 1 114 ? 18.682 -0.101 -21.949 1.00 79.81 114 THR A N 1
ATOM 843 C CA . THR A 1 114 ? 18.532 -0.229 -23.408 1.00 79.81 114 THR A CA 1
ATOM 844 C C . THR A 1 114 ? 17.133 0.202 -23.855 1.00 79.81 114 THR A C 1
ATOM 846 O O . THR A 1 114 ? 16.190 0.173 -23.065 1.00 79.81 114 THR A O 1
ATOM 849 N N . GLN A 1 115 ? 16.966 0.540 -25.140 1.00 77.12 115 GLN A N 1
ATOM 850 C CA . GLN A 1 115 ? 15.653 0.862 -25.722 1.00 77.12 115 GLN A CA 1
ATOM 851 C C . GLN A 1 115 ? 14.634 -0.268 -25.497 1.00 77.12 115 GLN A C 1
ATOM 853 O O . GLN A 1 115 ? 13.490 -0.003 -25.146 1.00 77.12 115 GLN A O 1
ATOM 858 N N . ALA A 1 116 ? 15.061 -1.527 -25.651 1.00 81.00 116 ALA A N 1
ATOM 859 C CA . ALA A 1 116 ? 14.212 -2.699 -25.451 1.00 81.00 116 ALA A CA 1
ATOM 860 C C . ALA A 1 116 ? 13.760 -2.826 -23.989 1.00 81.00 116 ALA A C 1
ATOM 862 O O . ALA A 1 116 ? 12.572 -2.940 -23.717 1.00 81.00 116 ALA A O 1
ATOM 863 N N . GLN A 1 117 ? 14.686 -2.682 -23.036 1.00 77.31 117 GLN A N 1
ATOM 864 C CA . GLN A 1 117 ? 14.339 -2.673 -21.611 1.00 77.31 117 GLN A CA 1
ATOM 865 C C . GLN A 1 117 ? 13.437 -1.491 -21.238 1.00 77.31 117 GLN A C 1
ATOM 867 O O . GLN A 1 117 ? 12.616 -1.601 -20.328 1.00 77.31 117 GLN A O 1
ATOM 872 N N . LEU A 1 118 ? 13.596 -0.346 -21.903 1.00 78.38 118 LEU A N 1
ATOM 873 C CA . LEU A 1 118 ? 12.740 0.817 -21.703 1.00 78.38 118 LEU A CA 1
ATOM 874 C C . LEU A 1 118 ? 11.322 0.555 -22.236 1.00 78.38 118 LEU A C 1
ATOM 876 O O . LEU A 1 118 ? 10.357 0.849 -21.532 1.00 78.38 118 LEU A O 1
ATOM 880 N N . GLN A 1 119 ? 11.198 -0.061 -23.415 1.00 82.69 119 GLN A N 1
ATOM 881 C CA . GLN A 1 119 ? 9.920 -0.487 -23.992 1.00 82.69 119 GLN A CA 1
ATOM 882 C C . GLN A 1 119 ? 9.218 -1.525 -23.107 1.00 82.69 119 GLN A C 1
ATOM 884 O O . GLN A 1 119 ? 8.054 -1.342 -22.763 1.00 82.69 119 GLN A O 1
ATOM 889 N N . ASP A 1 120 ? 9.937 -2.543 -22.632 1.00 83.38 120 ASP A N 1
ATOM 890 C CA . ASP A 1 120 ? 9.382 -3.569 -21.739 1.00 83.38 120 ASP A CA 1
ATOM 891 C C . ASP A 1 120 ? 8.825 -2.961 -20.443 1.00 83.38 120 ASP A C 1
ATOM 893 O O . ASP A 1 120 ? 7.785 -3.387 -19.927 1.00 83.38 120 ASP A O 1
ATOM 897 N N . LYS A 1 121 ? 9.505 -1.939 -19.899 1.00 79.00 121 LYS A N 1
ATOM 898 C CA . LYS A 1 121 ? 9.032 -1.205 -18.716 1.00 79.00 121 LYS A CA 1
ATOM 899 C C . LYS A 1 121 ? 7.776 -0.388 -19.021 1.00 79.00 121 LYS A C 1
ATOM 901 O O . LYS A 1 121 ? 6.882 -0.357 -18.177 1.00 79.00 121 LYS A O 1
ATOM 906 N N . VAL A 1 122 ? 7.697 0.245 -20.193 1.00 82.94 122 VAL A N 1
ATOM 907 C CA . VAL A 1 122 ? 6.507 0.978 -20.661 1.00 82.94 122 VAL A CA 1
ATOM 908 C C . VAL A 1 122 ? 5.317 0.037 -20.799 1.00 82.94 122 VAL A C 1
ATOM 910 O O . VAL A 1 122 ? 4.275 0.291 -20.194 1.00 82.94 122 VAL A O 1
ATOM 913 N N . ASP A 1 123 ? 5.490 -1.085 -21.492 1.00 84.62 123 ASP A N 1
ATOM 914 C CA . ASP A 1 123 ? 4.424 -2.060 -21.720 1.00 84.62 123 ASP A CA 1
ATOM 915 C C . ASP A 1 123 ? 3.945 -2.666 -20.395 1.00 84.62 123 ASP A C 1
ATOM 917 O O . ASP A 1 123 ? 2.743 -2.758 -20.133 1.00 84.62 123 ASP A O 1
ATOM 921 N N . SER A 1 124 ? 4.882 -3.003 -19.503 1.00 84.25 124 SER A N 1
ATOM 922 C CA . SER A 1 124 ? 4.567 -3.517 -18.167 1.00 84.25 124 SER A CA 1
ATOM 923 C C . SER A 1 124 ? 3.802 -2.499 -17.319 1.00 84.25 124 SER A C 1
ATOM 925 O O . SER A 1 124 ? 2.844 -2.861 -16.634 1.00 84.25 124 SER A O 1
ATOM 927 N N . LEU A 1 125 ? 4.203 -1.225 -17.354 1.00 83.19 125 LEU A N 1
ATOM 928 C CA . LEU A 1 125 ? 3.529 -0.161 -16.612 1.00 83.19 125 LEU A CA 1
ATOM 929 C C . LEU A 1 125 ? 2.134 0.121 -17.181 1.00 83.19 125 LEU A C 1
ATOM 931 O O . LEU A 1 125 ? 1.198 0.332 -16.412 1.00 83.19 125 LEU A O 1
ATOM 935 N N . GLN A 1 126 ? 1.969 0.071 -18.503 1.00 85.69 126 GLN A N 1
ATOM 936 C CA . GLN A 1 126 ? 0.677 0.248 -19.158 1.00 85.69 126 GLN A CA 1
ATOM 937 C C . GLN A 1 126 ? -0.287 -0.899 -18.834 1.00 85.69 126 GLN A C 1
ATOM 939 O O . GLN A 1 126 ? -1.441 -0.646 -18.488 1.00 85.69 126 GLN A O 1
ATOM 944 N N . GLN A 1 127 ? 0.189 -2.149 -18.859 1.00 87.12 127 GLN A N 1
ATOM 945 C CA . GLN A 1 127 ? -0.583 -3.299 -18.379 1.00 87.12 127 GLN A CA 1
ATOM 946 C C . GLN A 1 127 ? -1.004 -3.093 -16.922 1.00 87.12 127 GLN A C 1
ATOM 948 O O . GLN A 1 127 ? -2.186 -3.209 -16.601 1.00 87.12 127 GLN A O 1
ATOM 953 N N . LEU A 1 128 ? -0.067 -2.704 -16.056 1.00 86.00 128 LEU A N 1
ATOM 954 C CA . LEU A 1 128 ? -0.347 -2.501 -14.639 1.00 86.00 128 LEU A CA 1
ATOM 955 C C . LEU A 1 128 ? -1.372 -1.383 -14.397 1.00 86.00 128 LEU A C 1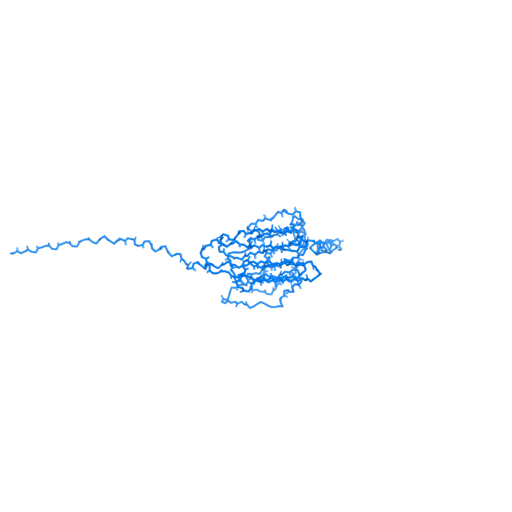
ATOM 957 O O . LEU A 1 128 ? -2.273 -1.553 -13.581 1.00 86.00 128 LEU A O 1
ATOM 961 N N . LEU A 1 129 ? -1.291 -0.273 -15.134 1.00 86.50 129 LEU A N 1
ATOM 962 C CA . LEU A 1 129 ? -2.259 0.831 -15.081 1.00 86.50 129 LEU A CA 1
ATOM 963 C C . LEU A 1 129 ? -3.669 0.429 -15.531 1.00 86.50 129 LEU A C 1
ATOM 965 O O . LEU A 1 129 ? -4.643 1.053 -15.108 1.00 86.50 129 LEU A O 1
ATOM 969 N N . ASN A 1 130 ? -3.775 -0.618 -16.346 1.00 85.56 130 ASN A N 1
ATOM 970 C CA . ASN A 1 130 ? -5.038 -1.222 -16.762 1.00 85.56 130 ASN A CA 1
ATOM 971 C C . ASN A 1 130 ? -5.493 -2.352 -15.818 1.00 85.56 130 ASN A C 1
ATOM 973 O O . ASN A 1 130 ? -6.439 -3.072 -16.133 1.00 85.56 130 ASN A O 1
ATOM 977 N N . GLY A 1 131 ? -4.816 -2.544 -14.679 1.00 80.56 131 GLY A N 1
ATOM 978 C CA . GLY A 1 131 ? -5.081 -3.638 -13.740 1.00 80.56 131 GLY A CA 1
ATOM 979 C C . GLY A 1 131 ? -4.645 -5.018 -14.249 1.00 80.56 131 GLY A C 1
ATOM 980 O O . GLY A 1 131 ? -5.012 -6.035 -13.665 1.00 80.56 131 GLY A O 1
ATOM 981 N N . GLN A 1 132 ? -3.871 -5.076 -15.333 1.00 82.88 132 GLN A N 1
ATOM 982 C CA . GLN A 1 132 ? -3.363 -6.301 -15.945 1.00 82.88 132 GLN A CA 1
ATOM 983 C C . GLN A 1 132 ? -1.952 -6.621 -15.436 1.00 82.88 132 GLN A C 1
ATOM 985 O O . GLN A 1 132 ? -1.233 -5.762 -14.931 1.00 82.88 132 GLN A O 1
ATOM 990 N N . GLY A 1 133 ? -1.531 -7.883 -15.546 1.00 75.19 133 GLY A N 1
ATOM 991 C CA . GLY A 1 133 ? -0.181 -8.294 -15.138 1.00 75.19 133 GLY A CA 1
ATOM 992 C C . GLY A 1 133 ? 0.077 -8.263 -13.623 1.00 75.19 133 GLY A C 1
ATOM 993 O O . GLY A 1 133 ? 1.212 -8.493 -13.199 1.00 75.19 133 GLY A O 1
ATOM 994 N N . VAL A 1 134 ? -0.959 -8.027 -12.812 1.00 79.25 134 VAL A N 1
ATOM 995 C CA . VAL A 1 134 ? -0.942 -8.160 -11.350 1.00 79.25 134 VAL A CA 1
ATOM 996 C C . VAL A 1 134 ? -0.904 -9.645 -11.014 1.00 79.25 134 VAL A C 1
ATOM 998 O O . VAL A 1 134 ? -1.884 -10.364 -11.186 1.00 79.25 134 VAL A O 1
ATOM 1001 N N . THR A 1 135 ? 0.255 -10.123 -10.577 1.00 75.44 135 THR A N 1
ATOM 1002 C CA . THR A 1 135 ? 0.447 -11.515 -10.157 1.00 75.44 135 THR A CA 1
ATOM 1003 C C . THR A 1 135 ? 1.379 -11.545 -8.959 1.00 75.44 135 THR A C 1
ATOM 1005 O O . THR A 1 135 ? 2.263 -10.693 -8.836 1.00 75.44 135 THR A O 1
ATOM 1008 N N . GLU A 1 136 ? 1.215 -12.551 -8.104 1.00 73.44 136 GLU A N 1
ATOM 1009 C CA . GLU A 1 136 ? 2.090 -12.760 -6.948 1.00 73.44 136 GLU A CA 1
ATOM 1010 C C . GLU A 1 136 ? 3.554 -12.950 -7.379 1.00 73.44 136 GLU A C 1
ATOM 1012 O O . GLU A 1 136 ? 4.453 -12.352 -6.794 1.00 73.44 136 GLU A O 1
ATOM 1017 N N . ALA A 1 137 ? 3.790 -13.671 -8.483 1.00 75.38 137 ALA A N 1
ATOM 1018 C CA . ALA A 1 137 ? 5.124 -13.891 -9.042 1.00 75.38 137 ALA A CA 1
ATOM 1019 C C . ALA A 1 137 ? 5.814 -12.595 -9.501 1.00 75.38 137 ALA A C 1
ATOM 1021 O O . ALA A 1 137 ? 7.011 -12.420 -9.284 1.00 75.38 137 ALA A O 1
ATOM 1022 N N . LYS A 1 138 ? 5.067 -11.668 -10.119 1.00 76.31 138 LYS A N 1
ATOM 1023 C CA . LYS A 1 138 ? 5.613 -10.377 -10.569 1.00 76.31 138 LYS A CA 1
ATOM 1024 C C . LYS A 1 138 ? 5.727 -9.352 -9.440 1.00 76.31 138 LYS A C 1
ATOM 1026 O O . LYS A 1 138 ? 6.358 -8.321 -9.650 1.00 76.31 138 LYS A O 1
ATOM 1031 N N . LYS A 1 139 ? 5.115 -9.612 -8.275 1.00 86.00 139 LYS A N 1
ATOM 1032 C CA . LYS A 1 139 ? 5.083 -8.697 -7.122 1.00 86.00 139 LYS A CA 1
ATOM 1033 C C . LYS A 1 139 ? 4.693 -7.263 -7.515 1.00 86.00 139 LYS A C 1
ATOM 1035 O O . LYS A 1 139 ? 5.282 -6.292 -7.037 1.00 86.00 139 LYS A O 1
ATOM 1040 N N . ASN A 1 140 ? 3.714 -7.153 -8.411 1.00 89.44 140 ASN A N 1
ATOM 1041 C CA . ASN A 1 140 ? 3.125 -5.896 -8.866 1.00 89.44 140 ASN A CA 1
ATOM 1042 C C . ASN A 1 140 ? 1.701 -5.788 -8.330 1.00 89.44 140 ASN A C 1
ATOM 1044 O O . ASN A 1 140 ? 1.009 -6.797 -8.208 1.00 89.44 140 ASN A O 1
ATOM 1048 N N . PHE A 1 141 ? 1.257 -4.569 -8.045 1.00 92.62 141 PHE A N 1
ATOM 1049 C CA . PHE A 1 141 ? 0.023 -4.309 -7.316 1.00 92.62 141 PHE A CA 1
ATOM 1050 C C . PHE A 1 141 ? -0.767 -3.167 -7.950 1.00 92.62 141 PHE A C 1
ATOM 1052 O O . PHE A 1 141 ? -0.217 -2.111 -8.267 1.00 92.62 141 PHE A O 1
ATOM 1059 N N . PHE A 1 142 ? -2.075 -3.385 -8.066 1.00 93.94 142 PHE A N 1
ATOM 1060 C CA . PHE A 1 142 ? -3.069 -2.395 -8.462 1.00 93.94 142 PHE A CA 1
ATOM 1061 C C . PHE A 1 142 ? -4.164 -2.378 -7.392 1.00 93.94 142 PHE A C 1
ATOM 1063 O O . PHE A 1 142 ? -5.044 -3.238 -7.365 1.00 93.94 142 PHE A O 1
ATOM 1070 N N . ILE A 1 143 ? -4.060 -1.448 -6.444 1.00 95.38 143 ILE A N 1
ATOM 1071 C CA . ILE A 1 143 ? -4.889 -1.416 -5.235 1.00 95.38 143 ILE A CA 1
ATOM 1072 C C . ILE A 1 143 ? -5.853 -0.238 -5.349 1.00 95.38 143 ILE A C 1
ATOM 1074 O O . ILE A 1 143 ? -5.482 0.910 -5.096 1.00 95.38 143 ILE A O 1
ATOM 1078 N N . VAL A 1 144 ? -7.094 -0.505 -5.752 1.00 95.06 144 VAL A N 1
ATOM 1079 C CA . VAL A 1 144 ? -8.135 0.532 -5.874 1.00 95.06 144 VAL A CA 1
ATOM 1080 C C . VAL A 1 144 ? -8.555 1.084 -4.497 1.00 95.06 144 VAL A C 1
ATOM 1082 O O . VAL A 1 144 ? -8.316 0.422 -3.482 1.00 95.06 144 VAL A O 1
ATOM 1085 N N . PRO A 1 145 ? -9.175 2.277 -4.425 1.00 95.44 145 PRO A N 1
ATOM 1086 C CA . PRO A 1 145 ? -9.665 2.849 -3.171 1.00 95.44 145 PRO A CA 1
ATOM 1087 C C . PRO A 1 145 ? -10.554 1.896 -2.365 1.00 95.44 145 PRO A C 1
ATOM 1089 O O . PRO A 1 145 ? -11.429 1.212 -2.899 1.00 95.44 145 PRO A O 1
ATOM 1092 N N . GLY A 1 146 ? -10.350 1.877 -1.050 1.00 95.19 146 GLY A N 1
ATOM 1093 C CA . GLY A 1 146 ? -11.084 1.029 -0.118 1.00 95.19 146 GLY A CA 1
ATOM 1094 C C . GLY A 1 146 ? -10.781 -0.460 -0.274 1.00 95.19 146 GLY A C 1
ATOM 1095 O O . GLY A 1 146 ? -11.681 -1.276 -0.067 1.00 95.19 146 GLY A O 1
ATOM 1096 N N . LYS A 1 147 ? -9.554 -0.823 -0.667 1.00 96.25 147 LYS A N 1
ATOM 1097 C CA . LYS A 1 147 ? -9.087 -2.214 -0.723 1.00 96.25 147 LYS A CA 1
ATOM 1098 C C . LYS A 1 147 ? -7.875 -2.439 0.167 1.00 96.25 147 LYS A C 1
ATOM 1100 O O . LYS A 1 147 ? -6.983 -1.597 0.255 1.00 96.25 147 LYS A O 1
ATOM 1105 N N . LEU A 1 148 ? -7.863 -3.618 0.777 1.00 96.94 148 LEU A N 1
ATOM 1106 C CA . LEU A 1 148 ? -6.735 -4.191 1.491 1.00 96.94 148 LEU A CA 1
ATOM 1107 C C . LEU A 1 148 ? -6.085 -5.243 0.589 1.00 96.94 148 LEU A C 1
ATOM 1109 O O . LEU A 1 148 ? -6.785 -6.092 0.041 1.00 96.94 148 LEU A O 1
ATOM 1113 N N . GLN A 1 149 ? -4.764 -5.199 0.453 1.00 95.81 149 GLN A N 1
ATOM 1114 C CA . GLN A 1 149 ? -4.009 -6.164 -0.343 1.00 95.81 149 GLN A CA 1
ATOM 1115 C C . GLN A 1 149 ? -2.778 -6.632 0.429 1.00 95.81 149 GLN A C 1
ATOM 1117 O O . GLN A 1 149 ? -2.028 -5.812 0.961 1.00 95.81 149 GLN A O 1
ATOM 1122 N N . LYS A 1 150 ? -2.542 -7.949 0.461 1.00 95.25 150 LYS A N 1
ATOM 1123 C CA . LYS A 1 150 ? -1.277 -8.510 0.948 1.00 95.25 150 LYS A CA 1
ATOM 1124 C C . LYS A 1 150 ? -0.175 -8.212 -0.064 1.00 95.25 150 LYS A C 1
ATOM 1126 O O . LYS A 1 150 ? -0.353 -8.490 -1.251 1.00 95.25 150 LYS A O 1
ATOM 1131 N N . VAL A 1 151 ? 0.933 -7.654 0.413 1.00 93.62 151 VAL A N 1
ATOM 1132 C CA . VAL A 1 151 ? 2.086 -7.236 -0.398 1.00 93.62 151 VAL A CA 1
ATOM 1133 C C . VAL A 1 151 ? 3.271 -8.178 -0.217 1.00 93.62 151 VAL A C 1
ATOM 1135 O O . VAL A 1 151 ? 3.926 -8.519 -1.195 1.00 93.62 151 VAL A O 1
ATOM 1138 N N . SER A 1 152 ? 3.537 -8.635 1.008 1.00 92.25 152 SER A N 1
ATOM 1139 C CA . SER A 1 152 ? 4.609 -9.600 1.264 1.00 92.25 152 SER A CA 1
ATOM 1140 C C . SER A 1 152 ? 4.298 -10.494 2.462 1.00 92.25 152 SER A C 1
ATOM 1142 O O . SER A 1 152 ? 3.468 -10.170 3.311 1.00 92.25 152 SER A O 1
ATOM 1144 N N . VAL A 1 153 ? 4.970 -11.639 2.535 1.00 91.56 153 VAL A N 1
ATOM 1145 C CA . VAL A 1 153 ? 5.056 -12.452 3.758 1.00 91.56 153 VAL A CA 1
ATOM 1146 C C . VAL A 1 153 ? 6.106 -11.899 4.727 1.00 91.56 153 VAL A C 1
ATOM 1148 O O . VAL A 1 153 ? 6.007 -12.135 5.924 1.00 91.56 153 VAL A O 1
ATOM 1151 N N . ASN A 1 154 ? 7.074 -11.130 4.221 1.00 89.94 154 ASN A N 1
ATOM 1152 C CA . ASN A 1 154 ? 8.109 -10.473 5.006 1.00 89.94 154 ASN A CA 1
ATOM 1153 C C . ASN A 1 154 ? 7.569 -9.167 5.611 1.00 89.94 154 ASN A C 1
ATOM 1155 O O . ASN A 1 154 ? 7.303 -8.200 4.895 1.00 89.94 154 ASN A O 1
ATOM 1159 N N . THR A 1 155 ? 7.405 -9.129 6.933 1.00 89.75 155 THR A N 1
ATOM 1160 C CA . THR A 1 155 ? 6.905 -7.950 7.664 1.00 89.75 155 THR A CA 1
ATOM 1161 C C . THR A 1 155 ? 7.926 -6.817 7.779 1.00 89.75 155 THR A C 1
ATOM 1163 O O . THR A 1 155 ? 7.549 -5.675 8.072 1.00 89.75 155 THR A O 1
ATOM 1166 N N . ASP A 1 156 ? 9.193 -7.120 7.504 1.00 88.81 156 ASP A N 1
ATOM 1167 C CA . ASP A 1 156 ? 10.306 -6.170 7.531 1.00 88.81 156 ASP A CA 1
ATOM 1168 C C . ASP A 1 156 ? 10.572 -5.555 6.152 1.00 88.81 156 ASP A C 1
ATOM 1170 O O . ASP A 1 156 ? 11.400 -4.654 6.017 1.00 88.81 156 ASP A O 1
ATOM 1174 N N . ALA A 1 157 ? 9.830 -5.987 5.124 1.00 89.38 157 ALA A N 1
ATOM 1175 C CA . ALA A 1 157 ? 9.862 -5.341 3.825 1.00 89.38 157 ALA A CA 1
ATOM 1176 C C . ALA A 1 157 ? 9.473 -3.857 3.944 1.00 89.38 157 ALA A C 1
ATOM 1178 O O . ALA A 1 157 ? 8.548 -3.472 4.666 1.00 89.38 157 ALA A O 1
ATOM 1179 N N . GLN A 1 158 ? 10.187 -3.013 3.208 1.00 90.25 158 GLN A N 1
ATOM 1180 C CA . GLN A 1 158 ? 10.017 -1.568 3.249 1.00 90.25 158 GLN A CA 1
ATOM 1181 C C . GLN A 1 158 ? 9.057 -1.133 2.148 1.00 90.25 158 GLN A C 1
ATOM 1183 O O . GLN A 1 158 ? 9.294 -1.381 0.966 1.00 90.25 158 GLN A O 1
ATOM 1188 N N . ILE A 1 159 ? 7.973 -0.457 2.525 1.00 93.06 159 ILE A N 1
ATOM 1189 C CA . ILE A 1 159 ? 7.046 0.146 1.569 1.00 93.06 159 ILE A CA 1
ATOM 1190 C C . ILE A 1 159 ? 7.236 1.656 1.571 1.00 93.06 159 ILE A C 1
ATOM 1192 O O . ILE A 1 159 ? 7.133 2.304 2.610 1.00 93.06 159 ILE A O 1
ATOM 1196 N N . PHE A 1 160 ? 7.442 2.200 0.378 1.00 92.88 160 PHE A N 1
ATOM 1197 C CA . PHE A 1 160 ? 7.446 3.627 0.108 1.00 92.88 160 PHE A CA 1
ATOM 1198 C C . PHE A 1 160 ? 6.168 3.970 -0.650 1.00 92.88 160 PHE A C 1
ATOM 1200 O O . PHE A 1 160 ? 5.989 3.550 -1.800 1.00 92.88 160 PHE A O 1
ATOM 1207 N N . GLY A 1 161 ? 5.261 4.711 -0.015 1.00 92.38 161 GLY A N 1
ATOM 1208 C CA . GLY A 1 161 ? 4.076 5.222 -0.691 1.00 92.38 161 GLY A CA 1
ATOM 1209 C C . GLY A 1 161 ? 4.393 6.344 -1.687 1.00 92.38 161 GLY A C 1
ATOM 1210 O O . GLY A 1 161 ? 5.562 6.700 -1.877 1.00 92.38 161 GLY A O 1
ATOM 1211 N N . PRO A 1 162 ? 3.376 6.894 -2.372 1.00 90.44 162 PRO A N 1
ATOM 1212 C CA . PRO A 1 162 ? 3.557 7.804 -3.508 1.00 90.44 162 PRO A CA 1
ATOM 1213 C C . PRO A 1 162 ? 4.461 9.003 -3.216 1.00 90.44 162 PRO A C 1
ATOM 1215 O O . PRO A 1 162 ? 5.372 9.286 -3.994 1.00 90.44 162 PRO A O 1
ATOM 1218 N N . PHE A 1 163 ? 4.288 9.620 -2.048 1.00 88.31 163 PHE A N 1
ATOM 1219 C CA . PHE A 1 163 ? 4.955 10.869 -1.670 1.00 88.31 163 PHE A CA 1
ATOM 1220 C C . PHE A 1 163 ? 6.275 10.666 -0.917 1.00 88.31 163 PHE A C 1
ATOM 1222 O O . PHE A 1 163 ? 6.981 11.631 -0.643 1.00 88.31 163 PHE A O 1
ATOM 1229 N N . ASN A 1 164 ? 6.637 9.415 -0.627 1.00 87.44 164 ASN A N 1
ATOM 1230 C CA . ASN A 1 164 ? 7.878 9.076 0.056 1.00 87.44 164 ASN A CA 1
ATOM 1231 C C . ASN A 1 164 ? 8.986 8.770 -0.956 1.00 87.44 164 ASN A C 1
ATOM 1233 O O . ASN A 1 164 ? 8.846 7.886 -1.806 1.00 87.44 164 ASN A O 1
ATOM 1237 N N . GLN A 1 165 ? 10.094 9.506 -0.885 1.00 82.31 165 GLN A N 1
ATOM 1238 C CA . GLN A 1 165 ? 11.256 9.251 -1.735 1.00 82.31 165 GLN A CA 1
ATOM 1239 C C . GLN A 1 165 ? 11.987 7.983 -1.284 1.00 82.31 165 GLN A C 1
ATOM 1241 O O . GLN A 1 165 ? 12.034 7.666 -0.097 1.00 82.31 165 GLN A O 1
ATOM 1246 N N . LEU A 1 166 ? 12.553 7.256 -2.250 1.00 83.19 166 LEU A N 1
ATOM 1247 C CA . LEU A 1 166 ? 13.468 6.161 -1.942 1.00 83.19 166 LEU A CA 1
ATOM 1248 C C . LEU A 1 166 ? 14.773 6.770 -1.406 1.00 83.19 166 LEU A C 1
ATOM 1250 O O . LEU A 1 166 ? 15.274 7.717 -2.019 1.00 83.19 166 LEU A O 1
ATOM 1254 N N . PRO A 1 167 ? 15.323 6.268 -0.290 1.00 78.69 167 PRO A N 1
ATOM 1255 C CA . PRO A 1 167 ? 16.600 6.745 0.215 1.00 78.69 167 PRO A CA 1
ATOM 1256 C C . PRO A 1 167 ? 17.717 6.434 -0.790 1.00 78.69 167 PRO A C 1
ATOM 1258 O O . PRO A 1 167 ? 17.633 5.480 -1.565 1.00 78.69 167 PRO A O 1
ATOM 1261 N N . GLY A 1 168 ? 18.779 7.245 -0.770 1.00 66.81 168 GLY A N 1
ATOM 1262 C CA . GLY A 1 168 ? 19.933 7.071 -1.663 1.00 66.81 168 GLY A CA 1
ATOM 1263 C C . GLY A 1 168 ? 20.728 5.786 -1.402 1.00 66.81 168 GLY A C 1
ATOM 1264 O O . GLY A 1 168 ? 21.467 5.333 -2.271 1.00 66.81 168 GLY A O 1
ATOM 1265 N N . SER A 1 169 ? 20.558 5.182 -0.227 1.00 68.25 169 SER A N 1
ATOM 1266 C CA . SER A 1 169 ? 21.096 3.875 0.130 1.00 68.25 169 SER A CA 1
ATOM 1267 C C . SER A 1 169 ? 20.116 3.134 1.033 1.00 68.25 169 SER A C 1
ATOM 1269 O O . SER A 1 169 ? 19.315 3.742 1.747 1.00 68.25 169 SER A O 1
ATOM 1271 N N . PHE A 1 170 ? 20.193 1.808 1.007 1.00 69.75 170 PHE A N 1
ATOM 1272 C CA . PHE A 1 170 ? 19.447 0.954 1.917 1.00 69.75 170 PHE A CA 1
ATOM 1273 C C . PHE A 1 170 ? 20.433 0.210 2.808 1.00 69.75 170 PHE A C 1
ATOM 1275 O O . PHE A 1 170 ? 21.449 -0.292 2.329 1.00 69.75 170 PHE A O 1
ATOM 1282 N N . SER A 1 171 ? 20.135 0.137 4.101 1.00 59.56 171 SER A N 1
ATO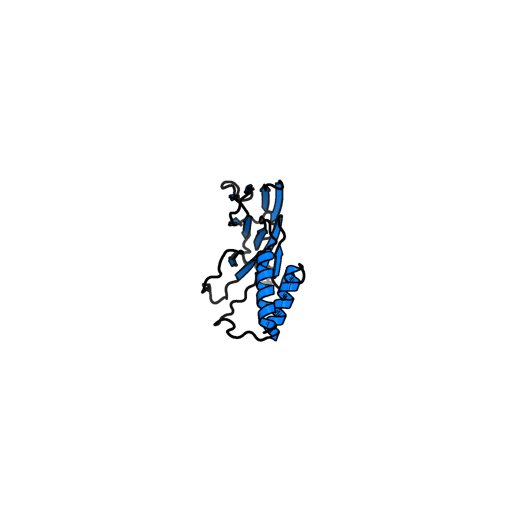M 1283 C CA . SER A 1 171 ? 20.874 -0.718 5.023 1.00 59.56 171 SER A CA 1
ATOM 1284 C C . SER A 1 171 ? 20.578 -2.181 4.688 1.00 59.56 171 SER A C 1
ATOM 1286 O O . SER A 1 171 ? 19.428 -2.615 4.775 1.00 59.56 171 SER A O 1
ATOM 1288 N N . SER A 1 172 ? 21.597 -2.936 4.286 1.00 56.06 172 SER A N 1
ATOM 1289 C CA . SER A 1 172 ? 21.509 -4.389 4.155 1.00 56.06 172 SER A CA 1
ATOM 1290 C C . SER A 1 172 ? 21.699 -5.018 5.531 1.00 56.06 172 SER A C 1
ATOM 1292 O O . SER A 1 172 ? 22.812 -5.018 6.058 1.00 56.06 172 SER A O 1
ATOM 1294 N N . ASP A 1 173 ? 20.634 -5.557 6.116 1.00 55.19 173 ASP A N 1
ATOM 1295 C CA . ASP A 1 173 ? 20.786 -6.467 7.249 1.00 55.19 173 ASP A CA 1
ATOM 1296 C C . ASP A 1 173 ? 21.296 -7.820 6.730 1.00 55.19 173 ASP A C 1
ATOM 1298 O O . ASP A 1 173 ? 20.684 -8.436 5.853 1.00 55.19 173 ASP A O 1
ATOM 1302 N N . ASN A 1 174 ? 22.408 -8.302 7.291 1.00 53.59 174 ASN A N 1
ATOM 1303 C CA . ASN A 1 174 ? 22.937 -9.656 7.078 1.00 53.59 174 ASN A CA 1
ATOM 1304 C C . ASN A 1 174 ? 23.166 -10.051 5.600 1.00 53.59 174 ASN A C 1
ATOM 1306 O O . ASN A 1 174 ? 22.715 -11.117 5.174 1.00 53.59 174 ASN A O 1
ATOM 1310 N N . ASP A 1 175 ? 23.829 -9.195 4.811 1.00 55.75 175 ASP A N 1
ATOM 1311 C CA . ASP A 1 175 ? 24.208 -9.442 3.401 1.00 55.75 175 ASP A CA 1
ATOM 1312 C C . ASP A 1 175 ? 23.046 -9.775 2.440 1.00 55.75 175 ASP A C 1
ATOM 1314 O O . ASP A 1 175 ? 23.259 -10.194 1.298 1.00 55.75 175 ASP A O 1
ATOM 1318 N N . LYS A 1 176 ? 21.792 -9.563 2.860 1.00 63.59 176 LYS A N 1
ATOM 1319 C CA . LYS A 1 176 ? 20.611 -9.718 2.004 1.00 63.59 176 LYS A CA 1
ATOM 1320 C C . LYS A 1 176 ? 20.151 -8.358 1.500 1.00 63.59 176 LYS A C 1
ATOM 1322 O O . LYS A 1 176 ? 19.969 -7.419 2.273 1.00 63.59 176 LYS A O 1
ATOM 1327 N N . ALA A 1 177 ? 19.932 -8.267 0.188 1.00 70.12 177 ALA A N 1
ATOM 1328 C CA . ALA A 1 177 ? 19.328 -7.087 -0.415 1.00 70.12 177 ALA A CA 1
ATOM 1329 C C . ALA A 1 177 ? 17.945 -6.835 0.225 1.00 70.12 177 ALA A C 1
ATOM 1331 O O . ALA A 1 177 ? 17.151 -7.779 0.336 1.00 70.12 177 ALA A O 1
ATOM 1332 N N . PRO A 1 178 ? 17.644 -5.597 0.650 1.00 79.62 178 PRO A N 1
ATOM 1333 C CA . PRO A 1 178 ? 16.391 -5.294 1.320 1.00 79.62 178 PRO A CA 1
ATOM 1334 C C . PRO A 1 178 ? 15.210 -5.497 0.373 1.00 79.62 178 PRO A C 1
ATOM 1336 O O . PRO A 1 178 ? 15.263 -5.189 -0.821 1.00 79.62 178 PRO A O 1
ATOM 1339 N N . GLU A 1 179 ? 14.116 -6.025 0.917 1.00 86.94 179 GLU A N 1
ATOM 1340 C CA . GLU A 1 179 ? 12.881 -6.180 0.165 1.00 86.94 179 GLU A CA 1
ATOM 1341 C C . GLU A 1 179 ? 12.117 -4.860 0.169 1.00 86.94 179 GLU A C 1
ATOM 1343 O O . GLU A 1 179 ? 11.556 -4.460 1.188 1.00 86.94 179 GLU A O 1
ATOM 1348 N N . VAL A 1 180 ? 12.102 -4.176 -0.973 1.00 89.62 180 VAL A N 1
ATOM 1349 C CA . VAL A 1 180 ? 11.544 -2.830 -1.078 1.00 89.62 180 VAL A CA 1
ATOM 1350 C C . VAL A 1 180 ? 10.420 -2.783 -2.106 1.00 89.62 180 VAL A C 1
ATOM 1352 O O . VAL A 1 180 ? 10.532 -3.315 -3.211 1.00 89.62 180 VAL A O 1
ATOM 1355 N N . TYR A 1 181 ? 9.347 -2.082 -1.759 1.00 92.25 181 TYR A N 1
ATOM 1356 C CA . TYR A 1 181 ? 8.204 -1.811 -2.619 1.00 92.25 181 TYR A CA 1
ATOM 1357 C C . TYR A 1 181 ? 8.016 -0.308 -2.772 1.00 92.25 181 TYR A C 1
ATOM 1359 O O . TYR A 1 181 ? 8.027 0.433 -1.788 1.00 92.25 181 TYR A O 1
ATOM 1367 N N . LYS A 1 182 ? 7.787 0.146 -4.005 1.00 92.75 182 LYS A N 1
ATOM 1368 C CA . LYS A 1 182 ? 7.449 1.545 -4.290 1.00 92.75 182 LYS A CA 1
ATOM 1369 C C . LYS A 1 182 ? 6.082 1.617 -4.950 1.00 92.75 182 LYS A C 1
ATOM 1371 O O . LYS A 1 182 ? 5.840 0.944 -5.954 1.00 92.75 182 LYS A O 1
ATOM 1376 N N . PHE A 1 183 ? 5.228 2.460 -4.388 1.00 94.19 183 PHE A N 1
ATOM 1377 C CA . PHE A 1 183 ? 3.911 2.781 -4.914 1.00 94.19 183 PHE A CA 1
ATOM 1378 C C . PHE A 1 183 ? 3.868 4.216 -5.434 1.00 94.19 183 PHE A C 1
ATOM 1380 O O . PHE A 1 183 ? 4.613 5.085 -4.982 1.00 94.19 183 PHE A O 1
ATOM 1387 N N . TYR A 1 184 ? 2.963 4.432 -6.377 1.00 92.81 184 TYR A N 1
ATOM 1388 C CA . TYR A 1 184 ? 2.598 5.695 -7.002 1.00 92.81 184 TYR A CA 1
ATOM 1389 C C . TYR A 1 184 ? 1.073 5.794 -7.010 1.00 92.81 184 TYR A C 1
ATOM 1391 O O . TYR A 1 184 ? 0.381 4.772 -6.940 1.00 92.81 184 TYR A O 1
ATOM 1399 N N . THR A 1 185 ? 0.529 7.003 -7.116 1.00 93.94 185 THR A N 1
ATOM 1400 C CA . THR A 1 185 ? -0.877 7.123 -7.508 1.00 93.94 185 THR A CA 1
ATOM 1401 C C . THR A 1 185 ? -1.010 6.780 -8.996 1.00 93.94 185 THR A C 1
ATOM 1403 O O . THR A 1 185 ? -0.059 6.928 -9.765 1.00 93.94 185 THR A O 1
ATOM 1406 N N . ALA A 1 186 ? -2.171 6.288 -9.430 1.00 91.94 186 ALA A N 1
ATOM 1407 C CA . ALA A 1 186 ? -2.406 6.016 -10.846 1.00 91.94 186 ALA A CA 1
ATOM 1408 C C . ALA A 1 186 ? -2.197 7.259 -11.744 1.00 91.94 186 ALA A C 1
ATOM 1410 O O . ALA A 1 186 ? -1.632 7.091 -12.825 1.00 91.94 186 ALA A O 1
ATOM 1411 N N . PRO A 1 187 ? -2.589 8.489 -11.343 1.00 92.00 187 PRO A N 1
ATOM 1412 C CA . PRO A 1 187 ? -2.190 9.709 -12.048 1.00 92.00 187 PRO A CA 1
ATOM 1413 C C . PRO A 1 187 ? -0.668 9.880 -12.173 1.00 92.00 187 PRO A C 1
ATOM 1415 O O . PRO A 1 187 ? -0.179 10.035 -13.290 1.00 92.00 187 PRO A O 1
ATOM 1418 N N . ASP A 1 188 ? 0.093 9.752 -11.081 1.00 89.62 188 ASP A N 1
ATOM 1419 C CA . ASP A 1 188 ? 1.559 9.907 -11.122 1.00 89.62 188 ASP A CA 1
ATOM 1420 C C . ASP A 1 188 ? 2.216 8.845 -12.012 1.00 89.62 188 ASP A C 1
ATOM 1422 O O . ASP A 1 188 ? 3.133 9.124 -12.783 1.00 89.62 188 ASP A O 1
ATOM 1426 N N . ALA A 1 189 ? 1.734 7.602 -11.930 1.00 87.81 189 ALA A N 1
ATOM 1427 C CA . ALA A 1 189 ? 2.217 6.506 -12.757 1.00 87.81 189 ALA A CA 1
ATOM 1428 C C . ALA A 1 189 ? 1.945 6.749 -14.253 1.00 87.81 189 ALA A C 1
ATOM 1430 O O . ALA A 1 189 ? 2.791 6.405 -15.079 1.00 87.81 189 ALA A O 1
ATOM 1431 N N . ARG A 1 190 ? 0.818 7.385 -14.612 1.00 88.62 190 ARG A N 1
ATOM 1432 C CA . ARG A 1 190 ? 0.552 7.826 -15.993 1.00 88.62 190 ARG A CA 1
ATOM 1433 C C . ARG A 1 190 ? 1.512 8.925 -16.433 1.00 88.62 190 ARG A C 1
ATOM 1435 O O . ARG A 1 190 ? 2.047 8.840 -17.529 1.00 88.62 190 ARG A O 1
ATOM 1442 N N . GLU A 1 191 ? 1.807 9.897 -15.575 1.00 88.50 191 GLU A N 1
ATOM 1443 C CA . GLU A 1 191 ? 2.780 10.947 -15.902 1.00 88.50 191 GLU A CA 1
ATOM 1444 C C . GLU A 1 191 ? 4.190 10.371 -16.122 1.00 88.50 191 GLU A C 1
ATOM 1446 O O . GLU A 1 191 ? 4.913 10.775 -17.036 1.00 88.50 191 GLU A O 1
ATOM 1451 N N . VAL A 1 192 ? 4.597 9.400 -15.299 1.00 84.56 192 VAL A N 1
ATOM 1452 C CA . VAL A 1 192 ? 5.852 8.664 -15.500 1.00 84.56 192 VAL A CA 1
ATOM 1453 C C . VAL A 1 192 ? 5.832 7.929 -16.840 1.00 84.56 192 VAL A C 1
ATOM 1455 O O . VAL A 1 192 ? 6.774 8.101 -17.611 1.00 84.56 192 VAL A O 1
ATOM 1458 N N . LEU A 1 193 ? 4.760 7.189 -17.150 1.00 85.31 193 LEU A N 1
ATOM 1459 C CA . LEU A 1 193 ? 4.596 6.498 -18.432 1.00 85.31 193 LEU A CA 1
ATOM 1460 C C . LEU A 1 193 ? 4.731 7.467 -19.615 1.00 85.31 193 LEU A C 1
ATOM 1462 O O . LEU A 1 193 ? 5.519 7.216 -20.523 1.00 85.31 193 LEU A O 1
ATOM 1466 N N . ASP A 1 194 ? 4.027 8.597 -19.576 1.00 87.31 194 ASP A N 1
ATOM 1467 C CA . ASP A 1 194 ? 4.030 9.593 -20.648 1.00 87.31 194 ASP A CA 1
ATOM 1468 C C . ASP A 1 194 ? 5.424 10.189 -20.875 1.00 87.31 194 ASP A C 1
ATOM 1470 O O . ASP A 1 194 ? 5.852 10.376 -22.018 1.00 87.31 194 ASP A O 1
ATOM 1474 N N . ARG A 1 195 ? 6.169 10.463 -19.796 1.00 84.69 195 ARG A N 1
ATOM 1475 C CA . ARG A 1 195 ? 7.566 10.911 -19.887 1.00 84.69 195 ARG A CA 1
ATOM 1476 C C . ARG A 1 195 ? 8.459 9.843 -20.507 1.00 84.69 195 ARG A C 1
ATOM 1478 O O . ARG A 1 195 ? 9.236 10.152 -21.407 1.00 84.69 195 ARG A O 1
ATOM 1485 N N . THR A 1 196 ? 8.328 8.595 -20.069 1.00 81.00 196 THR A N 1
ATOM 1486 C CA . THR A 1 196 ? 9.123 7.478 -20.590 1.00 81.00 196 THR A CA 1
ATOM 1487 C C . THR A 1 196 ? 8.836 7.215 -22.072 1.00 81.00 196 THR A C 1
ATOM 1489 O O . THR A 1 196 ? 9.767 7.038 -22.855 1.00 81.00 196 THR A O 1
ATOM 1492 N N . VAL A 1 197 ? 7.570 7.283 -22.496 1.00 83.19 197 VAL A N 1
ATOM 1493 C CA . VAL A 1 197 ? 7.174 7.154 -23.908 1.00 83.19 197 VAL A CA 1
ATOM 1494 C C . VAL A 1 197 ? 7.734 8.294 -24.760 1.00 83.19 197 VAL A C 1
ATOM 1496 O O . VAL A 1 197 ? 8.148 8.058 -25.893 1.00 83.19 197 VAL A O 1
ATOM 1499 N N . LYS A 1 198 ? 7.778 9.530 -24.244 1.00 85.88 198 LYS A N 1
ATOM 1500 C CA . LYS A 1 198 ? 8.414 10.653 -24.955 1.00 85.88 198 LYS A CA 1
ATOM 1501 C C . LYS A 1 198 ? 9.907 10.411 -25.175 1.00 85.88 198 LYS A C 1
ATOM 1503 O O . LYS A 1 198 ? 10.380 10.677 -26.272 1.00 85.88 198 LYS A O 1
ATOM 1508 N N . MET A 1 199 ? 10.613 9.872 -24.180 1.00 79.06 199 MET A N 1
ATOM 1509 C CA . MET A 1 199 ? 12.036 9.531 -24.309 1.00 79.06 199 MET A CA 1
ATOM 1510 C C . MET A 1 199 ? 12.292 8.426 -25.341 1.00 79.06 199 MET A C 1
ATOM 1512 O O . MET A 1 199 ? 13.293 8.482 -26.032 1.00 79.06 199 MET A O 1
ATOM 1516 N N . LEU A 1 200 ? 11.391 7.445 -25.474 1.00 77.06 200 LEU A N 1
ATOM 1517 C CA . LEU A 1 200 ? 11.508 6.380 -26.483 1.00 77.06 200 LEU A CA 1
ATOM 1518 C C . LEU A 1 200 ? 11.355 6.871 -27.929 1.00 77.06 200 LEU A C 1
ATOM 1520 O O . LEU A 1 200 ? 11.773 6.178 -28.853 1.00 77.06 200 LEU A O 1
ATOM 1524 N N . LYS A 1 201 ? 10.684 8.009 -28.129 1.00 75.12 201 LYS A N 1
ATOM 1525 C CA . LYS A 1 201 ? 10.390 8.578 -29.453 1.00 75.12 201 LYS A CA 1
ATOM 1526 C C . LYS A 1 201 ? 11.436 9.597 -29.922 1.00 75.12 201 LYS A C 1
ATOM 1528 O O . LYS A 1 201 ? 11.295 10.102 -31.034 1.00 75.12 201 LYS A O 1
ATOM 1533 N N . GLN A 1 202 ? 12.404 9.933 -29.070 1.00 61.81 202 GLN A N 1
ATOM 1534 C CA . GLN A 1 202 ? 13.544 10.806 -29.370 1.00 61.81 202 GLN A CA 1
ATOM 1535 C C . GLN A 1 202 ? 14.767 9.959 -29.710 1.00 61.81 202 GLN A C 1
ATOM 1537 O O . GLN A 1 202 ? 15.553 10.428 -30.559 1.00 61.81 202 GLN A O 1
#

Foldseek 3Di:
DDDDDDDDDDPDPPPPPPPVPQFLKAKEKEWAAADKDADPVHNLEIEGDHHHDIDIDMDMDRDQQKRWRWYQYPVGIDIDIDNGAAYKYFARYQFKKWKFKDDPDLDDPDPDDDLVNLVVVLVCLVCRLVVHPDDPVRLIDTGGHGDMDGRTNDRQAAEDEAPRDDDPDDDDDPSDDGTYMYIHTSVVSVVVSVVSVVVSVD

pLDDT: mean 82.19, std 17.29, range [34.56, 98.19]

Secondary structure (DSSP, 8-state):
------------------------EEEEEEEEEEEEEE-SS-TTEEEEEEEEEEEEEEEEEE-SS-EEEEEEETTEEEEEEE-SSEEEEEEESSSPEEEEEE---SSS--S---HHHHHHHHHHHHHHHTT-S--TTTTEEEE-TTEEEEEES-TT-EEE-TTPPPPSS---STTPPP-EEEEEEHHHHHHHHHHHHHHHT-

Radius of gyration: 23.39 Å; chains: 1; bounding box: 45×87×65 Å

Sequence (202 aa):
MKKLFSLVTIAAFVALVSCSGGSNTKKVLIMSSGKLTVDAQNMANIKQEPGTQHNEQYVTFNTGDKVVLNVETPSGKKSFDVDAPGLYVLNLKTDTLVGGYKNFGSGPGETKITQAQLQDKVDSLQQLLNGQGVTEAKKNFFIVPGKLQKVSVNTDAQIFGPFNQLPGSFSSDNDKAPEVYKFYTAPDAREVLDRTVKMLKQ

Organism: NCBI:txid2851599

=== Feature glossary ===
Key to the feature types in this record:

— What the protein is —

Primary structure: the covalent order of the twenty standard amino acids along the backbone. Two proteins with the same sequence will (almost always) fold to the same structure; two with 30% identity often share a fold but not the details.

Database cross-references. InterPro integrates a dozen domain/family signature databases into unified entries with residue-range hits. GO terms attach function/process/location labels with evidence codes. CATH codes position the fold in a four-level structural taxonomy. Organism is the NCBI-taxonomy species name.

— Where its atoms are —

The mmCIF block holds the 3D Cartesian coordinates of each backbone atom (N, Cα, C, O) in ångströms. mmCIF is the PDB's canonical archive format — a tagged-loop text representation of the atomic model.

Six rendered views show the 3D structure from the faces of a cube — i.e. along ±x, ±y, ±z. Rendering representation is drawn randomly per protein from cartoon (secondary-structure ribbons), sticks (backbone bonds), or molecular surface; coloring is either N→C rainbow (blue at the N-terminus through red at the C-terminus) or one color per chain.

— Local backbone conformation —

DSSP 8-state secondary structure assigns each residue one of H (α-helix), G (3₁₀-helix), I (π-helix), E (extended β-strand), B (isolated β-bridge), T (hydrogen-bonded turn), S (bend), or '-' (coil). The assignment is computed from backbone hydrogen-bond geometry via the Kabsch–Sander algorithm.

P-SEA three-state annotation labels each residue as helix, strand, or coil based purely on the geometry of the Cα trace. It serves as a fallback when the full backbone (and thus DSSP) is unavailable.

The φ/ψ torsion pair specifies the backbone conformation at each residue. φ rotates about the N–Cα bond, ψ about the Cα–C bond. Steric clashes forbid most of the (φ, ψ) plane — the allowed regions (α-helix basin, β-sheet basin, left-handed helix) are the Ramachandran-allowed regions.

— Global shape and packing —

The geometric summary reports three shape descriptors. Rg (radius of gyration) measures how spread out the Cα atoms are about their centre of mass; compact globular proteins have small Rg, elongated or unfolded ones large. Cα contacts (<8 Å, |i−j|>4) count long-range residue pairs in spatial proximity — high for tightly packed folds, near zero for rods or random coil. The bounding-box extents give the protein's footprint along x, y, z in Å.

Accessible surface area quantifies burial. A residue with SASA near zero is packed into the hydrophobic core; one with SASA >100 Å² sits on the surface. Computed here via the Shrake–Rupley numerical algorithm with a 1.4 Å probe.

Plot images: a contact map (which residues are close in 3D, as an N×N binary image), a Ramachandran scatter (backbone torsion angles, revealing secondary-structure composition at a glance), and — for AlphaFold structures — a PAE heatmap (pairwise prediction confidence).

— Structural neighborhood —

The Foldseek 3Di string encodes local tertiary geometry as a 20-letter alphabet — one character per residue — derived from the relative positions of nearby Cα atoms. Unlike the amino-acid sequence, 3Di is a direct function of the 3D structure, so two proteins with the same fold have similar 3Di strings even at low sequence identity.

Nearest PDB neighbors are the top structural matches found by Foldseek when searching this structure against the entire Protein Data Bank. Each hit reports a TM-score (0 to 1; >0.5 almost always implies the same fold) and an E-value. These are *structural* homologs — they may share no detectable sequence similarity.

— Confidence and disorder —

For AlphaFold models, the B-factor field carries pLDDT — the model's own estimate of local accuracy on a 0–100 scale. Regions with pLDDT<50 should be treated as essentially unmodeled; they often correspond to intrinsically disordered segments.

B-factor (Debye–Waller factor) reflects atomic displacement in the crystal lattice. It is an experimental observable (units Å²), not a prediction; low values mean the atom is pinned down, high values mean it moves or is heterogeneous across the crystal.

Predicted aligned error is AlphaFold's pairwise confidence. Unlike pLDDT (per-residue), PAE is per-residue-pair and captures whether two parts of the structure are correctly placed relative to each other. Units are ångströms of expected positional error.